Protein AF-A0A3L7PHW4-F1 (afdb_monomer_lite)

pLDDT: mean 80.66, std 20.47, range [34.44, 98.62]

Foldseek 3Di:
DDDDDDDDDDDPPPPPPVPVPPVVVVVVVVVVVVCVVVVVVVVQVDADPVDRVDGPCVCVVCVVVVLVCLAANDDDVPDDDDHVVCVVVCVVLVVLLVLLQLLQLLQLLVVCVVVVVQVVDDPLVSSLSSSVNSLLVLLVVLQVCQAVLNLALCVSSVNSVVSNVVSVVVVVPDDPPPPPVPDDPVVVVVVVVCVVVPDDDDDDDDDDPPDPDPVPVVVVVVVCVVVVSVLVSQLSVLLDDDDDPCCVQALQVQLLVSLVVSHHDDDPVRCNSVPPNSLSSLLNSQCSNVVHSRNSNSSSSSSSSVVVVSVVSD

Structure (mmCIF, N/CA/C/O backbone):
data_AF-A0A3L7PHW4-F1
#
_entry.id   AF-A0A3L7PHW4-F1
#
loop_
_atom_site.group_PDB
_atom_site.id
_atom_site.type_symbol
_atom_site.label_atom_id
_atom_site.label_alt_id
_atom_site.label_comp_id
_atom_site.label_asym_id
_atom_site.label_entity_id
_atom_site.label_seq_id
_atom_site.pdbx_PDB_ins_code
_atom_site.Cartn_x
_atom_site.Cartn_y
_atom_site.Cartn_z
_atom_site.occupancy
_atom_site.B_iso_or_equiv
_atom_site.auth_seq_id
_atom_site.auth_comp_id
_atom_site.auth_asym_id
_atom_site.auth_atom_id
_atom_site.pdbx_PDB_model_num
ATOM 1 N N . MET A 1 1 ? 26.518 -53.562 66.764 1.00 37.62 1 MET A N 1
ATOM 2 C CA . MET A 1 1 ? 27.976 -53.389 66.594 1.00 37.62 1 MET A CA 1
ATOM 3 C C . MET A 1 1 ? 28.418 -54.162 65.358 1.00 37.62 1 MET A C 1
ATOM 5 O O . MET A 1 1 ? 28.039 -55.316 65.233 1.00 37.62 1 MET A O 1
ATOM 9 N N . ASN A 1 2 ? 29.209 -53.491 64.515 1.00 34.44 2 ASN A N 1
ATOM 10 C CA . ASN A 1 2 ? 30.105 -53.989 63.456 1.00 34.44 2 ASN A CA 1
ATOM 11 C C . ASN A 1 2 ? 29.556 -54.340 62.056 1.00 34.44 2 ASN A C 1
ATOM 13 O O . ASN A 1 2 ? 29.222 -55.475 61.746 1.00 34.44 2 ASN A O 1
ATOM 17 N N . ASN A 1 3 ? 29.574 -53.301 61.208 1.00 38.50 3 ASN A N 1
ATOM 18 C CA . ASN A 1 3 ? 30.181 -53.201 59.869 1.00 38.50 3 ASN A CA 1
ATOM 19 C C . ASN A 1 3 ? 30.771 -54.470 59.224 1.00 38.50 3 ASN A C 1
ATOM 21 O O . ASN A 1 3 ? 31.677 -55.081 59.783 1.00 38.50 3 ASN A O 1
ATOM 25 N N . SER A 1 4 ? 30.470 -54.673 57.936 1.00 35.06 4 SER A N 1
ATOM 26 C CA . SER A 1 4 ? 31.518 -54.776 56.904 1.00 35.06 4 SER A CA 1
ATOM 27 C C . SER A 1 4 ? 30.969 -54.498 55.495 1.00 35.06 4 SER A C 1
ATOM 29 O O . SER A 1 4 ? 29.853 -54.867 55.144 1.00 35.06 4 SER A O 1
ATOM 31 N N . LEU A 1 5 ? 31.776 -53.760 54.734 1.00 42.97 5 LEU A N 1
ATOM 32 C CA . LEU A 1 5 ? 31.577 -53.276 53.370 1.00 42.97 5 LEU A CA 1
ATOM 33 C C . LEU A 1 5 ? 31.923 -54.353 52.326 1.00 42.97 5 LEU A C 1
ATOM 35 O O . LEU A 1 5 ? 32.951 -55.008 52.454 1.00 42.97 5 LEU A O 1
ATOM 39 N N . SER A 1 6 ? 31.151 -54.436 51.239 1.00 38.25 6 SER A N 1
ATOM 40 C CA . SER A 1 6 ? 31.617 -54.795 49.880 1.00 38.25 6 SER A CA 1
ATOM 41 C C . SER A 1 6 ? 30.527 -54.343 48.886 1.00 38.25 6 SER A C 1
ATOM 43 O O . SER A 1 6 ? 29.364 -54.675 49.053 1.00 38.25 6 SER A O 1
ATOM 45 N N . SER A 1 7 ? 30.748 -53.291 48.092 1.00 35.22 7 SER A N 1
ATOM 46 C CA . SER A 1 7 ? 31.501 -53.223 46.826 1.00 35.22 7 SER A CA 1
ATOM 47 C C . SER A 1 7 ? 30.678 -53.640 45.596 1.00 35.22 7 SER A C 1
ATOM 49 O O . SER A 1 7 ? 30.336 -54.806 45.449 1.00 35.22 7 SER A O 1
ATOM 51 N N . SER A 1 8 ? 30.527 -52.674 44.672 1.00 35.56 8 SER A N 1
ATOM 52 C CA . SER A 1 8 ? 30.230 -52.776 43.223 1.00 35.56 8 SER A CA 1
ATOM 53 C C . SER A 1 8 ? 28.848 -53.324 42.812 1.00 35.56 8 SER A C 1
ATOM 55 O O . SER A 1 8 ? 28.458 -54.393 43.241 1.00 35.56 8 SER A O 1
ATOM 57 N N . ALA A 1 9 ? 28.046 -52.687 41.955 1.00 38.22 9 ALA A N 1
ATOM 58 C CA . ALA A 1 9 ? 28.389 -51.830 40.827 1.00 38.22 9 ALA A CA 1
ATOM 59 C C . ALA A 1 9 ? 27.332 -50.729 40.612 1.00 38.22 9 ALA A C 1
ATOM 61 O O . ALA A 1 9 ? 26.154 -51.004 40.392 1.00 38.22 9 ALA A O 1
ATOM 62 N N . ASN A 1 10 ? 27.785 -49.474 40.627 1.00 37.81 10 ASN A N 1
ATOM 63 C CA . ASN A 1 10 ? 27.045 -48.355 40.058 1.00 37.81 10 ASN A CA 1
ATOM 64 C C . ASN A 1 10 ? 27.017 -48.536 38.537 1.00 37.81 10 ASN A C 1
ATOM 66 O O . ASN A 1 10 ? 28.059 -48.453 37.886 1.00 37.81 10 ASN A O 1
ATOM 70 N N . ALA A 1 11 ? 25.829 -48.763 37.981 1.00 39.88 11 ALA A N 1
ATOM 71 C CA . ALA A 1 11 ? 25.579 -48.579 36.563 1.00 39.88 11 ALA A CA 1
ATOM 72 C C . ALA A 1 11 ? 25.812 -47.099 36.238 1.00 39.88 11 ALA A C 1
ATOM 74 O O . ALA A 1 11 ? 25.053 -46.219 36.643 1.00 39.88 11 ALA A O 1
ATOM 75 N N . SER A 1 12 ? 26.908 -46.825 35.543 1.00 36.25 12 SER A N 1
ATOM 76 C CA . SER A 1 12 ? 27.206 -45.540 34.938 1.00 36.25 12 SER A CA 1
ATOM 77 C C . SER A 1 12 ? 26.158 -45.239 33.868 1.00 36.25 12 SER A C 1
ATOM 79 O O . SER A 1 12 ? 26.303 -45.599 32.701 1.00 36.25 12 SER A O 1
ATOM 81 N N . SER A 1 13 ? 25.090 -44.542 34.253 1.00 41.19 13 SER A N 1
ATOM 82 C CA . SER A 1 13 ? 24.267 -43.801 33.307 1.00 41.19 13 SER A CA 1
ATOM 83 C C . SER A 1 13 ? 25.145 -42.706 32.705 1.00 41.19 13 SER A C 1
ATOM 85 O O . SER A 1 13 ? 25.307 -41.627 33.281 1.00 41.19 13 SER A O 1
ATOM 87 N N . GLN A 1 14 ? 25.764 -43.006 31.564 1.00 40.91 14 GLN A N 1
ATOM 88 C CA . GLN A 1 14 ? 26.334 -41.989 30.699 1.00 40.91 14 GLN A CA 1
ATOM 89 C C . GLN A 1 14 ? 25.193 -41.077 30.247 1.00 40.91 14 GLN A C 1
ATOM 91 O O . GLN A 1 14 ? 24.500 -41.345 29.268 1.00 40.91 14 GLN A O 1
ATOM 96 N N . VAL A 1 15 ? 24.990 -39.989 30.986 1.00 45.53 15 VAL A N 1
ATOM 97 C CA . VAL A 1 15 ? 24.309 -38.802 30.483 1.00 45.53 15 VAL A CA 1
ATOM 98 C C . VAL A 1 15 ? 25.248 -38.231 29.429 1.00 45.53 15 VAL A C 1
ATOM 100 O O . VAL A 1 15 ? 26.167 -37.471 29.730 1.00 45.53 15 VAL A O 1
ATOM 103 N N . GLY A 1 16 ? 25.079 -38.712 28.197 1.00 41.06 16 GLY A N 1
ATOM 104 C CA . GLY A 1 16 ? 25.732 -38.170 27.019 1.00 41.06 16 GLY A CA 1
ATOM 105 C C . GLY A 1 16 ? 25.390 -36.693 26.935 1.00 41.06 16 GLY A C 1
ATOM 106 O O . GLY A 1 16 ? 24.262 -36.313 26.633 1.00 41.06 16 GLY A O 1
ATOM 107 N N . THR A 1 17 ? 26.366 -35.860 27.262 1.00 43.06 17 THR A N 1
ATOM 108 C CA . THR A 1 17 ? 26.297 -34.420 27.095 1.00 43.06 17 THR A CA 1
ATOM 109 C C . THR A 1 17 ? 26.074 -34.133 25.610 1.00 43.06 17 THR A C 1
ATOM 111 O O . THR A 1 17 ? 26.909 -34.455 24.765 1.00 43.06 17 THR A O 1
ATOM 114 N N . GLU A 1 18 ? 24.921 -33.546 25.272 1.00 48.00 18 GLU A N 1
ATOM 115 C CA . GLU A 1 18 ? 24.574 -33.053 23.932 1.00 48.00 18 GLU A CA 1
ATOM 116 C C . GLU A 1 18 ? 25.479 -31.875 23.512 1.00 48.00 18 GLU A C 1
ATOM 118 O O . GLU A 1 18 ? 25.040 -30.747 23.296 1.00 48.00 18 GLU A O 1
ATOM 123 N N . SER A 1 19 ? 26.775 -32.126 23.357 1.00 47.88 19 SER A N 1
ATOM 124 C CA . SER A 1 19 ? 27.746 -31.167 22.822 1.00 47.88 19 SER A CA 1
ATOM 125 C C . SER A 1 19 ? 27.713 -31.081 21.283 1.00 47.88 19 SER A C 1
ATOM 127 O O . SER A 1 19 ? 28.418 -30.277 20.677 1.00 47.88 19 SER A O 1
ATOM 129 N N . ALA A 1 20 ? 26.834 -31.837 20.613 1.00 53.25 20 ALA A N 1
ATOM 130 C CA . ALA A 1 20 ? 26.743 -31.940 19.152 1.00 53.25 20 ALA A CA 1
ATOM 131 C C . ALA A 1 20 ? 25.936 -30.813 18.457 1.00 53.25 20 ALA A C 1
ATOM 133 O O . ALA A 1 20 ? 25.213 -31.070 17.491 1.00 53.25 20 ALA A O 1
ATOM 134 N N . ARG A 1 21 ? 26.009 -29.558 18.925 1.00 59.28 21 ARG A N 1
ATOM 135 C CA . ARG A 1 21 ? 25.094 -28.482 18.472 1.00 59.28 21 ARG A CA 1
ATOM 136 C C . ARG A 1 21 ? 25.650 -27.385 17.532 1.00 59.28 21 ARG A C 1
ATOM 138 O O . ARG A 1 21 ? 24.831 -26.814 16.811 1.00 59.28 21 ARG A O 1
ATOM 145 N N . PRO A 1 22 ? 26.967 -27.102 17.402 1.00 57.94 22 PRO A N 1
ATOM 146 C CA . PRO A 1 22 ? 27.439 -26.090 16.444 1.00 57.94 22 PRO A CA 1
ATOM 147 C C . PRO A 1 22 ? 27.663 -26.641 15.024 1.00 57.94 22 PRO A C 1
ATOM 149 O O . PRO A 1 22 ? 27.281 -25.991 14.051 1.00 57.94 22 PRO A O 1
ATOM 152 N N . ALA A 1 23 ? 28.205 -27.857 14.878 1.00 66.19 23 ALA A N 1
ATOM 153 C CA . ALA A 1 23 ? 28.530 -28.439 13.568 1.00 66.19 23 ALA A CA 1
ATOM 154 C C . ALA A 1 23 ? 27.288 -28.607 12.668 1.00 66.19 23 ALA A C 1
ATOM 156 O O . ALA A 1 23 ? 27.314 -28.249 11.493 1.00 66.19 23 ALA A O 1
ATOM 157 N N . ARG A 1 24 ? 26.156 -29.037 13.246 1.00 78.38 24 ARG A N 1
ATOM 158 C CA . ARG A 1 24 ? 24.868 -29.164 12.537 1.00 78.38 24 ARG A CA 1
ATOM 159 C C . ARG A 1 24 ? 24.245 -27.821 12.138 1.00 78.38 24 ARG A C 1
ATOM 161 O O . ARG A 1 24 ? 23.396 -27.781 11.248 1.00 78.38 24 ARG A O 1
ATOM 168 N N . ARG A 1 25 ? 24.600 -26.717 12.809 1.00 79.38 25 ARG A N 1
ATOM 169 C CA . ARG A 1 25 ? 24.147 -25.367 12.431 1.00 79.38 25 ARG A CA 1
ATOM 170 C C . ARG A 1 25 ? 24.921 -24.878 11.213 1.00 79.38 25 ARG A C 1
ATOM 172 O O . ARG A 1 25 ? 24.299 -24.480 10.235 1.00 79.38 25 ARG A O 1
ATOM 179 N N . TRP A 1 26 ? 26.247 -24.981 11.247 1.00 88.25 26 TRP A N 1
ATOM 180 C CA . TRP A 1 26 ? 27.097 -24.586 10.125 1.00 88.25 26 TRP A CA 1
ATOM 181 C C . TRP A 1 26 ? 26.842 -2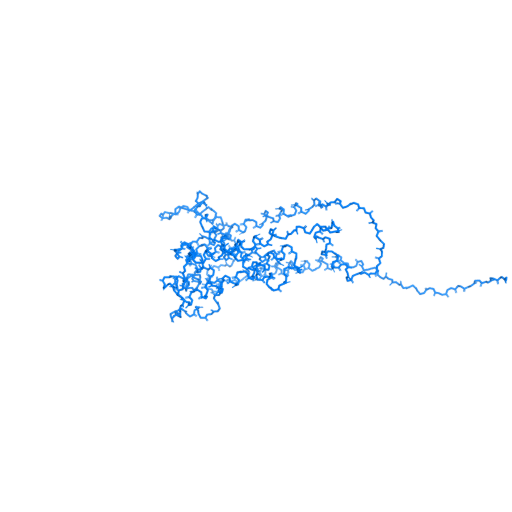5.432 8.882 1.00 88.25 26 TRP A C 1
ATOM 183 O O . TRP A 1 26 ? 26.703 -24.864 7.813 1.00 88.25 26 TRP A O 1
ATOM 193 N N . GLN A 1 27 ? 26.624 -26.744 9.016 1.00 91.00 27 GLN A N 1
ATOM 194 C CA . GLN A 1 27 ? 26.220 -27.596 7.889 1.00 91.00 27 GLN A CA 1
ATOM 195 C C . GLN A 1 27 ? 24.939 -27.111 7.197 1.00 91.00 27 GLN A C 1
ATOM 197 O O . GLN A 1 27 ? 24.890 -27.062 5.972 1.00 91.00 27 GLN A O 1
ATOM 202 N N . ARG A 1 28 ? 23.911 -26.719 7.964 1.00 90.31 28 ARG A N 1
ATOM 203 C CA . ARG A 1 28 ? 22.655 -26.189 7.406 1.00 90.31 28 ARG A CA 1
ATOM 204 C C . ARG A 1 28 ? 22.855 -24.846 6.710 1.00 90.31 28 ARG A C 1
ATOM 206 O O . ARG A 1 28 ? 22.325 -24.654 5.623 1.00 90.31 28 ARG A O 1
ATOM 213 N N . VAL A 1 29 ? 23.640 -23.950 7.308 1.00 91.81 29 VAL A N 1
ATOM 214 C CA . VAL A 1 29 ? 23.984 -22.656 6.697 1.00 91.81 29 VAL A CA 1
ATOM 215 C C . VAL A 1 29 ? 24.780 -22.867 5.412 1.00 91.81 29 VAL A C 1
ATOM 217 O O . VAL A 1 29 ? 24.432 -22.300 4.385 1.00 91.81 29 VAL A O 1
ATOM 220 N N . THR A 1 30 ? 25.800 -23.724 5.433 1.00 94.12 30 THR A N 1
ATOM 221 C CA . THR A 1 30 ? 26.597 -24.056 4.251 1.00 94.12 30 THR A CA 1
ATOM 222 C C . THR A 1 30 ? 25.732 -24.669 3.158 1.00 94.12 30 THR A C 1
ATOM 224 O O . THR A 1 30 ? 25.832 -24.242 2.015 1.00 94.12 30 THR A O 1
ATOM 227 N N . LEU A 1 31 ? 24.844 -25.612 3.488 1.00 95.81 31 LEU A N 1
ATOM 228 C CA . LEU A 1 31 ? 23.926 -26.202 2.514 1.00 95.81 31 LEU A CA 1
ATOM 229 C C . LEU A 1 31 ? 22.986 -25.150 1.911 1.00 95.81 31 LEU A C 1
ATOM 231 O O . LEU A 1 31 ? 22.802 -25.137 0.699 1.00 95.81 31 LEU A O 1
ATOM 235 N N . ALA A 1 32 ? 22.434 -24.250 2.731 1.00 92.81 32 ALA A N 1
ATOM 236 C CA . ALA A 1 32 ? 21.587 -23.157 2.261 1.00 92.81 32 ALA A CA 1
ATOM 237 C C . ALA A 1 32 ? 22.349 -22.191 1.341 1.00 92.81 32 ALA A C 1
ATOM 239 O O . ALA A 1 32 ? 21.824 -21.800 0.305 1.00 92.81 32 ALA A O 1
ATOM 240 N N . LEU A 1 33 ? 23.599 -21.850 1.675 1.00 96.12 33 LEU A N 1
ATOM 241 C CA . LEU A 1 33 ? 24.452 -20.999 0.842 1.00 96.12 33 LEU A CA 1
ATOM 242 C C . LEU A 1 33 ? 24.815 -21.678 -0.481 1.00 96.12 33 LEU A C 1
ATOM 244 O O . LEU A 1 33 ? 24.707 -21.054 -1.532 1.00 96.12 33 LEU A O 1
ATOM 248 N N . VAL A 1 34 ? 25.201 -22.956 -0.446 1.00 97.06 34 VAL A N 1
ATOM 249 C CA . VAL A 1 34 ? 25.482 -23.744 -1.655 1.00 97.06 34 VAL A CA 1
ATOM 250 C C . VAL A 1 34 ? 24.242 -23.811 -2.535 1.00 97.06 34 VAL A C 1
ATOM 252 O O . VAL A 1 34 ? 24.340 -23.564 -3.732 1.00 97.06 34 VAL A O 1
ATOM 255 N N . TRP A 1 35 ? 23.078 -24.096 -1.949 1.00 96.75 35 TRP A N 1
ATOM 256 C CA . TRP A 1 35 ? 21.818 -24.122 -2.681 1.00 96.75 35 TRP A CA 1
ATOM 257 C C . TRP A 1 35 ? 21.491 -22.756 -3.288 1.00 96.75 35 TRP A C 1
ATOM 259 O O . TRP A 1 35 ? 21.175 -22.695 -4.469 1.00 96.75 35 TRP A O 1
ATOM 269 N N . LEU A 1 36 ? 21.630 -21.662 -2.533 1.00 95.44 36 LEU A N 1
ATOM 270 C CA . LEU A 1 36 ? 21.354 -20.304 -3.008 1.00 95.44 36 LEU A CA 1
ATOM 271 C C . LEU A 1 36 ? 22.262 -19.922 -4.181 1.00 95.44 36 LEU A C 1
ATOM 273 O O . LEU A 1 36 ? 21.782 -19.420 -5.194 1.00 95.44 36 LEU A O 1
ATOM 277 N N . VAL A 1 37 ? 23.564 -20.190 -4.072 1.00 95.62 37 VAL A N 1
ATOM 278 C CA . VAL A 1 37 ? 24.531 -19.931 -5.147 1.00 95.62 37 VAL A CA 1
ATOM 279 C C . VAL A 1 37 ? 24.233 -20.806 -6.364 1.00 95.62 37 VAL A C 1
ATOM 281 O O . VAL A 1 37 ? 24.162 -20.288 -7.477 1.00 95.62 37 VAL A O 1
ATOM 284 N N . ALA A 1 38 ? 24.011 -22.110 -6.170 1.00 96.06 38 ALA A N 1
ATOM 285 C CA . ALA A 1 38 ? 23.714 -23.039 -7.259 1.00 96.06 38 ALA A CA 1
ATOM 286 C C . ALA A 1 38 ? 22.404 -22.681 -7.971 1.00 96.06 38 ALA A C 1
ATOM 288 O O . ALA A 1 38 ? 22.364 -22.645 -9.199 1.00 96.06 38 ALA A O 1
ATOM 289 N N . PHE A 1 39 ? 21.356 -22.359 -7.212 1.00 94.81 39 PHE A N 1
ATOM 290 C CA . PHE A 1 39 ? 20.077 -21.902 -7.741 1.00 94.81 39 PHE A CA 1
ATOM 291 C C . PHE A 1 39 ? 20.231 -20.590 -8.506 1.00 94.81 39 PHE A C 1
ATOM 293 O O . PHE A 1 39 ? 19.705 -20.478 -9.603 1.00 94.81 39 PHE A O 1
ATOM 300 N N . THR A 1 40 ? 20.982 -19.621 -7.978 1.00 90.88 40 THR A N 1
ATOM 301 C CA . THR A 1 40 ? 21.208 -18.328 -8.646 1.00 90.88 40 THR A CA 1
ATOM 302 C C . THR A 1 40 ? 21.969 -18.520 -9.960 1.00 90.88 40 THR A C 1
ATOM 304 O O . THR A 1 40 ? 21.559 -18.002 -10.997 1.00 90.88 40 THR A O 1
ATOM 307 N N . ALA A 1 41 ? 23.036 -19.324 -9.954 1.00 91.38 41 ALA A N 1
ATOM 308 C CA . ALA A 1 41 ? 23.797 -19.655 -11.158 1.00 91.38 41 ALA A CA 1
ATOM 309 C C . ALA A 1 41 ? 22.933 -20.382 -12.203 1.00 91.38 41 ALA A C 1
ATOM 311 O O . ALA A 1 41 ? 22.968 -20.035 -13.382 1.00 91.38 41 ALA A O 1
ATOM 312 N N . TRP A 1 42 ? 22.118 -21.349 -11.771 1.00 92.00 42 TRP A N 1
ATOM 313 C CA . TRP A 1 42 ? 21.165 -22.047 -12.633 1.00 92.00 42 TRP A CA 1
ATOM 314 C C . TRP A 1 42 ? 20.067 -21.113 -13.155 1.00 92.00 42 TRP A C 1
ATOM 316 O O . TRP A 1 42 ? 19.763 -21.122 -14.338 1.00 92.00 42 TRP A O 1
ATOM 326 N N . PHE A 1 43 ? 19.502 -20.245 -12.318 1.00 90.19 43 PHE A N 1
ATOM 327 C CA . PHE A 1 43 ? 18.465 -19.297 -12.717 1.00 90.19 43 PHE A CA 1
ATOM 328 C C . PHE A 1 43 ? 18.973 -18.313 -13.779 1.00 90.19 43 PHE A C 1
ATOM 330 O O . PHE A 1 43 ? 18.243 -18.004 -14.719 1.00 90.19 43 PHE A O 1
ATOM 337 N N . HIS A 1 44 ? 20.219 -17.849 -13.669 1.00 88.25 44 HIS A N 1
ATOM 338 C CA . HIS A 1 44 ? 20.823 -16.923 -14.630 1.00 88.25 44 HIS A CA 1
ATOM 339 C C . HIS A 1 44 ? 21.436 -17.593 -15.867 1.00 88.25 44 HIS A C 1
ATOM 341 O O . HIS A 1 44 ? 21.820 -16.876 -16.792 1.00 88.25 44 HIS A O 1
ATOM 347 N N . SER A 1 45 ? 21.500 -18.928 -15.929 1.00 86.81 45 SER A N 1
ATOM 348 C CA . SER A 1 45 ? 22.030 -19.641 -17.101 1.00 86.81 45 SER A CA 1
ATOM 349 C C . SER A 1 45 ? 21.056 -19.682 -18.285 1.00 86.81 45 SER A C 1
ATOM 351 O O . SER A 1 45 ? 21.462 -19.998 -19.402 1.00 86.81 45 SER A O 1
ATOM 353 N N . PHE A 1 46 ? 19.786 -19.323 -18.069 1.00 83.25 46 PHE A N 1
ATOM 354 C CA . PHE A 1 46 ? 18.758 -19.266 -19.108 1.00 83.25 46 PHE A CA 1
ATOM 355 C C . PHE A 1 46 ? 18.490 -17.829 -19.571 1.00 83.25 46 PHE A C 1
ATOM 357 O O . PHE A 1 46 ? 18.536 -16.878 -18.787 1.00 83.25 46 PHE A O 1
ATOM 364 N N . GLY A 1 47 ? 18.149 -17.673 -20.852 1.00 81.44 47 GLY A N 1
ATOM 365 C CA . GLY A 1 47 ? 17.657 -16.410 -21.407 1.00 81.44 47 GLY A CA 1
ATOM 366 C C . GLY A 1 47 ? 16.249 -16.047 -20.920 1.00 81.44 47 GLY A C 1
ATOM 367 O O . GLY A 1 47 ? 15.569 -16.823 -20.234 1.00 81.44 47 GLY A O 1
ATOM 368 N N . LEU A 1 48 ? 15.794 -14.845 -21.271 1.00 81.56 48 LEU A N 1
ATOM 369 C CA . LEU A 1 48 ? 14.402 -14.451 -21.073 1.00 81.56 48 LEU A CA 1
ATOM 370 C C . LEU A 1 48 ? 13.540 -15.033 -22.206 1.00 81.56 48 LEU A C 1
ATOM 372 O O . LEU A 1 48 ? 13.782 -14.708 -23.368 1.00 81.56 48 LEU A O 1
ATOM 376 N N . PRO A 1 49 ? 12.516 -15.858 -21.907 1.00 78.56 49 PRO A N 1
ATOM 377 C CA . PRO A 1 49 ? 11.719 -16.521 -22.942 1.00 78.56 49 PRO A CA 1
ATOM 378 C C . PRO A 1 49 ? 11.020 -15.525 -23.882 1.00 78.56 49 PRO A C 1
ATOM 380 O O . PRO A 1 49 ? 10.938 -15.778 -25.082 1.00 78.56 49 PRO A O 1
ATOM 383 N N . ASN A 1 50 ? 10.614 -14.367 -23.351 1.00 80.69 50 ASN A N 1
ATOM 384 C CA . ASN A 1 50 ? 9.905 -13.314 -24.086 1.00 80.69 50 ASN A CA 1
ATOM 385 C C . ASN A 1 50 ? 10.812 -12.167 -24.564 1.00 80.69 50 ASN A C 1
ATOM 387 O O . ASN A 1 50 ? 10.320 -11.216 -25.160 1.00 80.69 50 ASN A O 1
ATOM 391 N N . ASN A 1 51 ? 12.120 -12.225 -24.299 1.00 76.94 51 ASN A N 1
ATOM 392 C CA . ASN A 1 51 ? 13.071 -11.200 -24.728 1.00 76.94 51 ASN A CA 1
ATOM 393 C C . ASN A 1 51 ? 14.426 -11.847 -25.042 1.00 76.94 51 ASN A C 1
ATOM 395 O O . ASN A 1 51 ? 15.418 -11.647 -24.348 1.00 76.94 51 ASN A O 1
ATOM 399 N N . GLN A 1 52 ? 14.425 -12.675 -26.088 1.00 68.31 52 GLN A N 1
ATOM 400 C CA . GLN A 1 52 ? 15.529 -13.552 -26.493 1.00 68.31 52 GLN A CA 1
ATOM 401 C C . GLN A 1 52 ? 16.914 -12.882 -26.641 1.00 68.31 52 GLN A C 1
ATOM 403 O O . GLN A 1 52 ? 17.898 -13.545 -26.311 1.00 68.31 52 GLN A O 1
ATOM 408 N N . PRO A 1 53 ? 17.063 -11.613 -27.086 1.00 78.81 53 PRO A N 1
ATOM 409 C CA . PRO A 1 53 ? 18.388 -10.987 -27.130 1.00 78.81 53 PRO A CA 1
ATOM 410 C C . PRO A 1 53 ? 18.930 -10.584 -25.746 1.00 78.81 53 PRO A C 1
ATOM 412 O O . PRO A 1 53 ? 20.124 -10.316 -25.622 1.00 78.81 53 PRO A O 1
ATOM 415 N N . ALA A 1 54 ? 18.093 -10.552 -24.705 1.00 79.44 54 ALA A N 1
ATOM 416 C CA . ALA A 1 54 ? 18.486 -10.164 -23.357 1.00 79.44 54 ALA A CA 1
ATOM 417 C C . ALA A 1 54 ? 18.774 -11.389 -22.472 1.00 79.44 54 ALA A C 1
ATOM 419 O O . ALA A 1 54 ? 17.920 -12.248 -22.224 1.00 79.44 54 ALA A O 1
ATOM 420 N N . ALA A 1 55 ? 19.993 -11.450 -21.937 1.00 84.06 55 ALA A N 1
ATOM 421 C CA . ALA A 1 55 ? 20.362 -12.436 -20.929 1.00 84.06 55 ALA A CA 1
ATOM 422 C C . ALA A 1 55 ? 19.930 -11.964 -19.532 1.00 84.06 55 ALA A C 1
ATOM 424 O O . ALA A 1 55 ? 20.042 -10.784 -19.208 1.00 84.06 55 ALA A O 1
ATOM 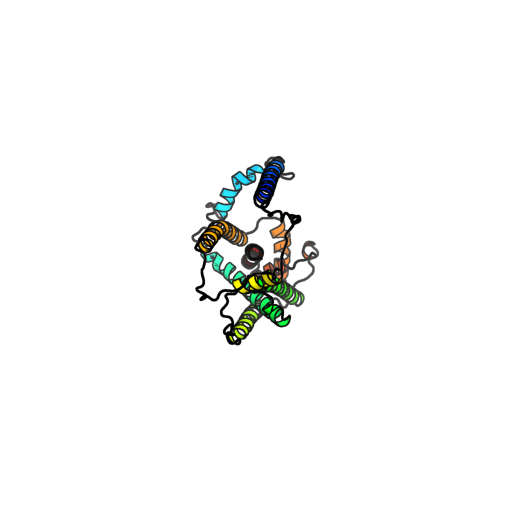425 N N . ARG A 1 56 ? 19.504 -12.883 -18.654 1.00 85.56 56 ARG A N 1
ATOM 426 C CA . ARG A 1 56 ? 19.030 -12.529 -17.298 1.00 85.56 56 ARG A CA 1
ATOM 427 C C . ARG A 1 56 ? 20.080 -11.813 -16.450 1.00 85.56 56 ARG A C 1
ATOM 429 O O . ARG A 1 56 ? 19.720 -11.047 -15.567 1.00 85.56 56 ARG A O 1
ATOM 436 N N . TRP A 1 57 ? 21.370 -12.066 -16.678 1.00 83.50 57 TRP A N 1
ATOM 437 C CA . TRP A 1 57 ? 22.436 -11.379 -15.943 1.00 83.50 57 TRP A CA 1
ATOM 438 C C . TRP A 1 57 ? 22.493 -9.875 -16.254 1.00 83.50 57 TRP A C 1
ATOM 440 O O . TRP A 1 57 ? 22.941 -9.111 -15.406 1.00 83.50 57 TRP A O 1
ATOM 450 N N . MET A 1 58 ? 21.997 -9.437 -17.420 1.00 85.62 58 MET A N 1
ATOM 451 C CA . MET A 1 58 ? 21.959 -8.017 -17.795 1.00 85.62 58 MET A CA 1
ATOM 452 C C . MET A 1 58 ? 21.075 -7.200 -16.846 1.00 85.62 58 MET A C 1
ATOM 454 O O . MET A 1 58 ? 21.339 -6.019 -16.648 1.00 85.62 58 MET A O 1
ATOM 458 N N . ILE A 1 59 ? 20.095 -7.836 -16.190 1.00 84.56 59 ILE A N 1
ATOM 459 C CA . ILE A 1 59 ? 19.278 -7.210 -15.141 1.00 84.56 59 ILE A CA 1
ATOM 460 C C . ILE A 1 59 ? 20.177 -6.702 -14.010 1.00 84.56 59 ILE A C 1
ATOM 462 O O . ILE A 1 59 ? 20.010 -5.580 -13.558 1.00 84.56 59 ILE A O 1
ATOM 466 N N . TRP A 1 60 ? 21.189 -7.472 -13.598 1.00 85.75 60 TRP A N 1
ATOM 467 C CA . TRP A 1 60 ? 22.125 -7.046 -12.550 1.00 85.75 60 TRP A CA 1
ATOM 468 C C . TRP A 1 60 ? 23.029 -5.894 -12.976 1.00 85.75 60 TRP A C 1
ATOM 470 O O . TRP A 1 60 ? 23.501 -5.152 -12.120 1.00 85.75 60 TRP A O 1
ATOM 480 N N . ALA A 1 61 ? 23.284 -5.752 -14.277 1.00 87.31 61 ALA A N 1
ATOM 481 C CA . ALA A 1 61 ? 24.056 -4.635 -14.798 1.00 87.31 61 ALA A CA 1
ATOM 482 C C . ALA A 1 61 ? 23.230 -3.339 -14.823 1.00 87.31 61 ALA A C 1
ATOM 484 O O . ALA A 1 61 ? 23.789 -2.288 -14.540 1.00 87.31 61 ALA A O 1
ATOM 485 N N . GLY A 1 62 ? 21.929 -3.413 -15.130 1.00 86.25 62 GLY A N 1
ATOM 486 C CA . GLY A 1 62 ? 21.023 -2.255 -15.156 1.00 86.25 62 GLY A CA 1
ATOM 487 C C . GLY A 1 62 ? 20.500 -1.840 -13.779 1.00 86.25 62 GLY A C 1
ATOM 488 O O . GLY A 1 62 ? 20.486 -0.656 -13.462 1.00 86.25 62 GLY A O 1
ATOM 489 N N . LEU A 1 63 ? 20.180 -2.815 -12.920 1.00 87.00 63 LEU A N 1
ATOM 490 C CA . LEU A 1 63 ? 19.471 -2.605 -11.655 1.00 87.00 63 LEU A CA 1
ATOM 491 C C . LEU A 1 63 ? 20.068 -1.507 -10.754 1.00 87.00 63 LEU A C 1
ATOM 493 O O . LEU A 1 63 ? 19.290 -0.724 -10.214 1.00 87.00 63 LEU A O 1
ATOM 497 N N . PRO A 1 64 ? 21.399 -1.392 -10.553 1.00 88.25 64 PRO A N 1
ATOM 498 C CA . PRO A 1 64 ? 21.948 -0.311 -9.736 1.00 88.25 64 PRO A CA 1
ATOM 499 C C . PRO A 1 64 ? 21.649 1.078 -10.306 1.00 88.25 64 PRO A C 1
ATOM 501 O O . PRO A 1 64 ? 21.412 2.000 -9.534 1.00 88.25 64 PRO A O 1
ATOM 504 N N . PHE A 1 65 ? 21.648 1.220 -11.633 1.00 87.88 65 PHE A N 1
ATOM 505 C CA . PHE A 1 65 ? 21.319 2.474 -12.307 1.00 87.88 65 PHE A CA 1
ATOM 506 C C . PHE A 1 65 ? 19.822 2.748 -12.221 1.00 87.88 65 PHE A C 1
ATOM 508 O O . PHE A 1 65 ? 19.452 3.831 -11.797 1.00 87.88 65 PHE A O 1
ATOM 515 N N . ASP A 1 66 ? 18.972 1.749 -12.467 1.00 83.75 66 ASP A N 1
ATOM 516 C CA . ASP A 1 66 ? 17.516 1.902 -12.342 1.00 83.75 66 ASP A CA 1
ATOM 517 C C . ASP A 1 66 ? 17.103 2.304 -10.908 1.00 83.75 66 ASP A C 1
ATOM 519 O O . ASP A 1 66 ? 16.236 3.152 -10.703 1.00 83.75 66 ASP A O 1
ATOM 523 N N . LEU A 1 67 ? 17.755 1.734 -9.885 1.00 83.94 67 LEU A N 1
ATOM 524 C CA . LEU A 1 67 ? 17.538 2.108 -8.482 1.00 83.94 67 LEU A CA 1
ATOM 525 C C . LEU A 1 67 ? 18.052 3.515 -8.157 1.00 83.94 67 LEU A C 1
ATOM 527 O O . LEU A 1 67 ? 17.451 4.205 -7.332 1.00 83.94 67 LEU A O 1
ATOM 531 N N . LEU A 1 68 ? 19.164 3.934 -8.764 1.00 82.94 68 LEU A N 1
ATOM 532 C CA . LEU A 1 68 ? 19.670 5.298 -8.626 1.00 82.94 68 LEU A CA 1
ATOM 533 C C . LEU A 1 68 ? 18.763 6.295 -9.342 1.00 82.94 68 LEU A C 1
ATOM 535 O O . LEU A 1 68 ? 18.513 7.351 -8.778 1.00 82.94 68 LEU A O 1
ATOM 539 N N . ASP A 1 69 ? 18.197 5.942 -10.491 1.00 81.31 69 ASP A N 1
ATOM 540 C CA . ASP A 1 69 ? 17.263 6.781 -11.239 1.00 81.31 69 ASP A CA 1
ATOM 541 C C . ASP A 1 69 ? 15.955 7.010 -10.458 1.00 81.31 69 ASP A C 1
ATOM 543 O O . ASP A 1 69 ? 15.337 8.063 -10.578 1.00 81.31 69 ASP A O 1
ATOM 547 N N . LEU A 1 70 ? 15.545 6.086 -9.576 1.00 77.69 70 LEU A N 1
ATOM 548 C CA . LEU A 1 70 ? 14.436 6.334 -8.638 1.00 77.69 70 LEU A CA 1
ATOM 549 C C . LEU A 1 70 ? 14.754 7.424 -7.599 1.00 77.69 70 LEU A C 1
ATOM 551 O O . LEU A 1 70 ? 13.838 8.064 -7.077 1.00 77.69 70 LEU A O 1
ATOM 555 N N . LEU A 1 71 ? 16.034 7.610 -7.267 1.00 76.44 71 LEU A N 1
ATOM 556 C CA . LEU A 1 71 ? 16.505 8.624 -6.322 1.00 76.44 71 LEU A CA 1
ATOM 557 C C . LEU A 1 71 ? 16.828 9.942 -7.043 1.00 76.44 71 LEU A C 1
ATOM 559 O O . LEU A 1 71 ? 16.364 11.001 -6.624 1.00 76.44 71 LEU A O 1
ATOM 563 N N . ASP A 1 72 ? 17.620 9.874 -8.111 1.00 77.25 72 ASP A N 1
ATOM 564 C CA . ASP A 1 72 ? 18.098 10.989 -8.928 1.00 77.25 72 ASP A CA 1
ATOM 565 C C . ASP A 1 72 ? 17.924 10.675 -10.426 1.00 77.25 72 ASP A C 1
ATOM 567 O O . ASP A 1 72 ? 18.873 10.255 -11.091 1.00 77.25 72 ASP A O 1
ATOM 571 N N . PRO A 1 73 ? 16.706 10.824 -10.972 1.00 73.44 73 PRO A N 1
ATOM 572 C CA . PRO A 1 73 ? 16.425 10.443 -12.346 1.00 73.44 73 PRO A CA 1
ATOM 573 C C . PRO A 1 73 ? 17.173 11.350 -13.332 1.00 73.44 73 PRO A C 1
ATOM 575 O O . PRO A 1 73 ? 17.353 12.551 -13.089 1.00 73.44 73 PRO A O 1
ATOM 578 N N . PRO A 1 74 ? 17.558 10.814 -14.499 1.00 71.12 74 PRO A N 1
ATOM 579 C CA . PRO A 1 74 ? 18.256 11.582 -15.511 1.00 71.12 74 PRO A CA 1
ATOM 580 C C . PRO A 1 74 ? 17.385 12.730 -16.032 1.00 71.12 74 PRO A C 1
ATOM 582 O O . PRO A 1 74 ? 16.166 12.619 -16.187 1.00 71.12 74 PRO A O 1
ATOM 585 N N . VAL A 1 75 ? 18.024 13.856 -16.359 1.00 72.19 75 VAL A N 1
ATOM 586 C CA . VAL A 1 75 ? 17.336 15.018 -16.934 1.00 72.19 75 VAL A CA 1
ATOM 587 C C . VAL A 1 75 ? 16.912 14.695 -18.366 1.00 72.19 75 VAL A C 1
ATOM 589 O O . VAL A 1 75 ? 17.699 14.789 -19.308 1.00 72.19 75 VAL A O 1
ATOM 592 N N . VAL A 1 76 ? 15.643 14.328 -18.538 1.00 72.62 76 VAL A N 1
ATOM 593 C CA . VAL A 1 76 ? 15.047 14.068 -19.852 1.00 72.62 76 VAL A CA 1
ATOM 594 C C . VAL A 1 76 ? 14.387 15.338 -20.386 1.00 72.62 76 VAL A C 1
ATOM 596 O O . VAL A 1 76 ? 13.627 16.022 -19.699 1.00 72.62 76 VAL A O 1
ATOM 599 N N . LYS A 1 77 ? 14.660 15.660 -21.653 1.00 70.69 77 LYS A N 1
ATOM 600 C CA . LYS A 1 77 ? 14.058 16.807 -22.341 1.00 70.69 77 LYS A CA 1
ATOM 601 C C . LYS A 1 77 ? 12.529 16.658 -22.364 1.00 70.69 77 LYS A C 1
ATOM 603 O O . LYS A 1 77 ? 12.024 15.664 -22.871 1.00 70.69 77 LYS A O 1
ATOM 608 N N . ASN A 1 78 ? 11.813 17.668 -21.864 1.00 70.06 78 ASN A N 1
ATOM 609 C CA . ASN A 1 78 ? 10.346 17.720 -21.726 1.00 70.06 78 ASN A CA 1
ATOM 610 C C . ASN A 1 78 ? 9.729 16.792 -20.660 1.0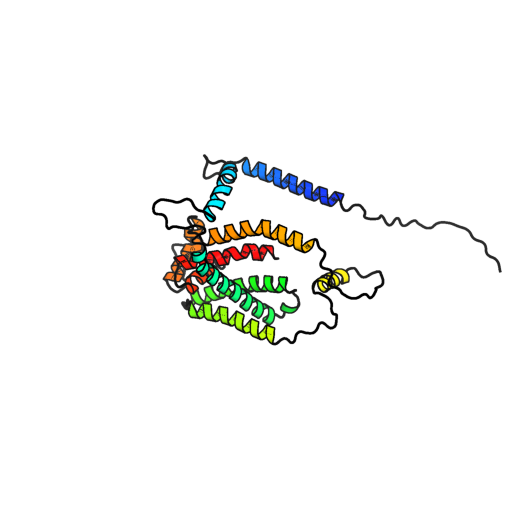0 70.06 78 ASN A C 1
ATOM 612 O O . ASN A 1 78 ? 8.504 16.714 -20.588 1.00 70.06 78 ASN A O 1
ATOM 616 N N . ALA A 1 79 ? 10.525 16.117 -19.826 1.00 64.88 79 ALA A N 1
ATOM 617 C CA . ALA A 1 79 ? 9.985 15.448 -18.646 1.00 64.88 79 ALA A CA 1
ATOM 618 C C . ALA A 1 79 ? 9.709 16.470 -17.535 1.00 64.88 79 ALA A C 1
ATOM 620 O O . ALA A 1 79 ? 10.423 17.469 -17.400 1.00 64.88 79 ALA A O 1
ATOM 621 N N . ALA A 1 80 ? 8.674 16.221 -16.729 1.00 63.00 80 ALA A N 1
ATOM 622 C CA . ALA A 1 80 ? 8.469 16.983 -15.505 1.00 63.00 80 ALA A CA 1
ATOM 623 C C . ALA A 1 80 ? 9.712 16.827 -14.611 1.00 63.00 80 ALA A C 1
ATOM 625 O O . ALA A 1 80 ? 10.224 15.714 -14.488 1.00 63.00 80 ALA A O 1
ATOM 626 N N . PRO A 1 81 ? 10.226 17.908 -14.005 1.00 63.16 81 PRO A N 1
ATOM 627 C CA . PRO A 1 81 ? 11.381 17.806 -13.136 1.00 63.16 81 PRO A CA 1
ATOM 628 C C . PRO A 1 81 ? 11.000 16.997 -11.892 1.00 63.16 81 PRO A C 1
ATOM 630 O O . PRO A 1 81 ? 10.061 17.322 -11.169 1.00 63.16 81 PRO A O 1
ATOM 633 N N . TRP A 1 82 ? 11.739 15.924 -11.664 1.00 65.88 82 TRP A N 1
ATOM 634 C CA . TRP A 1 82 ? 11.626 15.025 -10.530 1.00 65.88 82 TRP A CA 1
ATOM 635 C C . TRP A 1 82 ? 13.065 14.743 -10.104 1.00 65.88 82 TRP A C 1
ATOM 637 O O . TRP A 1 82 ? 13.897 14.426 -10.935 1.00 65.88 82 TRP A O 1
ATOM 647 N N . SER A 1 83 ? 13.415 15.049 -8.861 1.00 67.25 83 SER A N 1
ATOM 648 C CA . SER A 1 83 ? 14.753 14.873 -8.280 1.00 67.25 83 SER A CA 1
ATOM 649 C C . SER A 1 83 ? 14.625 14.963 -6.762 1.00 67.25 83 SER A C 1
ATOM 651 O O . SER A 1 83 ? 13.533 15.229 -6.245 1.00 67.25 83 SER A O 1
ATOM 653 N N . TRP A 1 84 ? 15.737 14.837 -6.037 1.00 73.56 84 TRP A N 1
ATOM 654 C CA . TRP A 1 84 ? 15.800 15.054 -4.587 1.00 73.56 84 TRP A CA 1
ATOM 655 C C . TRP A 1 84 ? 15.161 16.381 -4.144 1.00 73.56 84 TRP A C 1
ATOM 657 O O . TRP A 1 84 ? 14.562 16.464 -3.072 1.00 73.56 84 TRP A O 1
ATOM 667 N N . LEU A 1 85 ? 15.222 17.413 -4.993 1.00 75.19 85 LEU A N 1
ATOM 668 C CA . LEU A 1 85 ? 14.637 18.733 -4.726 1.00 75.19 85 LEU A CA 1
ATOM 669 C C . LEU A 1 85 ? 13.101 18.710 -4.683 1.00 75.19 85 LEU A C 1
ATOM 671 O O . LEU A 1 85 ? 12.481 19.591 -4.090 1.00 75.19 85 LEU A O 1
ATOM 675 N N . PHE A 1 86 ? 12.485 17.691 -5.279 1.00 79.50 86 PHE A N 1
ATOM 676 C CA . PHE A 1 86 ? 11.039 17.530 -5.384 1.00 79.50 86 PHE A CA 1
ATOM 677 C C . PHE A 1 86 ? 10.488 16.445 -4.451 1.00 79.50 86 PHE A C 1
ATOM 679 O O . PHE A 1 86 ? 9.294 16.154 -4.501 1.00 79.50 86 PHE A O 1
ATOM 686 N N . LEU A 1 87 ? 11.301 15.895 -3.536 1.00 82.31 87 LEU A N 1
ATOM 687 C CA . LEU A 1 87 ? 10.844 14.921 -2.532 1.00 82.31 87 LEU A CA 1
ATOM 688 C C . LEU A 1 87 ? 9.661 15.441 -1.704 1.00 82.31 87 LEU A C 1
ATOM 690 O O . LEU A 1 87 ? 8.753 14.682 -1.374 1.00 82.31 87 LEU A O 1
ATOM 694 N N . ALA A 1 88 ? 9.608 16.748 -1.435 1.00 87.62 88 ALA A N 1
ATOM 695 C CA . ALA A 1 88 ? 8.485 17.367 -0.732 1.00 87.62 88 ALA A CA 1
ATOM 696 C C . ALA A 1 88 ? 7.139 17.192 -1.465 1.00 87.62 88 ALA A C 1
ATOM 698 O O . ALA A 1 88 ? 6.096 17.125 -0.818 1.00 87.62 88 ALA A O 1
ATOM 699 N N . GLN A 1 89 ? 7.137 17.039 -2.796 1.00 87.44 89 GLN A N 1
ATOM 700 C CA . GLN A 1 89 ? 5.920 16.764 -3.570 1.00 87.44 89 GLN A CA 1
ATOM 701 C C . GLN A 1 89 ? 5.349 15.365 -3.308 1.00 87.44 89 GLN A C 1
ATOM 703 O O . GLN A 1 89 ? 4.202 15.104 -3.658 1.00 87.44 89 GLN A O 1
ATOM 708 N N . ARG A 1 90 ? 6.122 14.463 -2.690 1.00 89.38 90 ARG A N 1
ATOM 709 C CA . ARG A 1 90 ? 5.668 13.128 -2.275 1.00 89.38 90 ARG A CA 1
ATOM 710 C C . ARG A 1 90 ? 4.941 13.146 -0.932 1.00 89.38 90 ARG A C 1
ATOM 712 O O . ARG A 1 90 ? 4.199 12.216 -0.626 1.00 89.38 90 ARG A O 1
ATOM 719 N N . LEU A 1 91 ? 5.107 14.214 -0.145 1.00 93.31 91 LEU A N 1
ATOM 720 C CA . LEU A 1 91 ? 4.506 14.333 1.181 1.00 93.31 91 LEU A CA 1
ATOM 721 C C . LEU A 1 91 ? 2.976 14.158 1.168 1.00 93.31 91 LEU A C 1
ATOM 723 O O . LEU A 1 91 ? 2.486 13.408 2.007 1.00 93.31 91 LEU A O 1
ATOM 727 N N . PRO A 1 92 ? 2.201 14.738 0.228 1.00 94.88 92 PRO A N 1
ATOM 728 C CA . PRO A 1 92 ? 0.757 14.505 0.169 1.00 94.88 92 PRO A CA 1
ATOM 729 C C . PRO A 1 92 ? 0.379 13.025 0.007 1.00 94.88 92 PRO A C 1
ATOM 731 O O . PRO A 1 92 ? -0.582 12.573 0.627 1.00 94.88 92 PRO A O 1
ATOM 734 N N . PHE A 1 93 ? 1.145 12.256 -0.775 1.00 95.69 93 PHE A N 1
ATOM 735 C CA . PHE A 1 93 ? 0.898 10.824 -0.976 1.00 95.69 93 PHE A CA 1
ATOM 736 C C . PHE A 1 93 ? 1.171 10.040 0.308 1.00 95.69 93 PHE A C 1
ATOM 738 O O . PHE A 1 93 ? 0.347 9.228 0.726 1.00 95.69 93 PHE A O 1
ATOM 745 N N . LEU A 1 94 ? 2.283 10.355 0.982 1.00 96.06 94 LEU A N 1
ATOM 746 C CA . LEU A 1 94 ? 2.643 9.765 2.271 1.00 96.06 94 LEU A CA 1
ATOM 747 C C . LEU A 1 94 ? 1.639 10.114 3.374 1.00 96.06 94 LEU A C 1
ATOM 749 O O . LEU A 1 94 ? 1.347 9.269 4.214 1.00 96.06 94 LEU A O 1
ATOM 753 N N . LEU A 1 95 ? 1.082 11.328 3.375 1.00 97.19 95 LEU A N 1
ATOM 754 C CA . LEU A 1 95 ? 0.054 11.730 4.336 1.00 97.19 95 LEU A CA 1
ATOM 755 C C . LEU A 1 95 ? -1.229 10.916 4.153 1.00 97.19 95 LEU A C 1
ATOM 757 O O . LEU A 1 95 ? -1.781 10.427 5.135 1.00 97.19 95 LEU A O 1
ATOM 761 N N . ILE A 1 96 ? -1.677 10.718 2.912 1.00 98.06 96 ILE A N 1
ATOM 762 C CA . ILE A 1 96 ? -2.854 9.890 2.618 1.00 98.06 96 ILE A CA 1
ATOM 763 C C . ILE A 1 96 ? -2.587 8.428 2.982 1.00 98.06 96 ILE A C 1
ATOM 765 O O . ILE A 1 96 ? -3.401 7.820 3.676 1.00 98.06 96 ILE A O 1
ATOM 769 N N . ALA A 1 97 ? -1.431 7.880 2.599 1.00 98.00 97 ALA A N 1
ATOM 770 C CA . ALA A 1 97 ? -1.029 6.539 3.015 1.00 98.00 97 ALA A CA 1
ATOM 771 C C . ALA A 1 97 ? -0.993 6.420 4.550 1.00 98.00 97 ALA A C 1
ATOM 773 O O . ALA A 1 97 ? -1.491 5.447 5.110 1.00 98.00 97 ALA A O 1
ATOM 774 N N . GLY A 1 98 ? -0.493 7.442 5.248 1.00 97.88 98 GLY A N 1
ATOM 775 C CA . GLY A 1 98 ? -0.499 7.530 6.707 1.00 97.88 98 GLY A CA 1
ATOM 776 C C . GLY A 1 98 ? -1.906 7.548 7.309 1.00 97.88 98 GLY A C 1
ATOM 777 O O . GLY A 1 98 ? -2.137 6.900 8.330 1.00 97.88 98 GLY A O 1
ATOM 778 N N . VAL A 1 99 ? -2.872 8.221 6.677 1.00 98.38 99 VAL A N 1
ATOM 779 C CA . VAL A 1 99 ? -4.289 8.171 7.084 1.00 98.38 99 VAL A CA 1
ATOM 780 C C . VAL A 1 99 ? -4.857 6.761 6.913 1.00 98.38 99 VAL A C 1
ATOM 782 O O . VAL A 1 99 ? -5.517 6.263 7.824 1.00 98.38 99 VAL A O 1
ATOM 785 N N . ILE A 1 100 ? -4.556 6.083 5.801 1.00 98.56 100 ILE A N 1
ATOM 786 C CA . ILE A 1 100 ? -4.974 4.692 5.567 1.00 98.56 100 ILE A CA 1
ATOM 787 C C . ILE A 1 100 ? -4.390 3.769 6.643 1.00 98.56 100 ILE A C 1
ATOM 789 O O . ILE A 1 100 ? -5.131 3.017 7.271 1.00 98.56 100 ILE A O 1
ATOM 793 N N . TRP A 1 101 ? -3.083 3.855 6.905 1.00 98.31 101 TRP A N 1
ATOM 794 C CA . TRP A 1 101 ? -2.389 3.004 7.876 1.00 98.31 101 TRP A CA 1
ATOM 795 C C . TRP A 1 101 ? -2.797 3.274 9.323 1.00 98.31 101 TRP A C 1
ATOM 797 O O . TRP A 1 101 ? -3.033 2.334 10.080 1.00 98.31 101 TRP A O 1
ATOM 807 N N . SER A 1 102 ? -2.919 4.542 9.719 1.00 98.06 102 SER A N 1
ATOM 808 C CA . SER A 1 102 ? -3.396 4.894 11.060 1.00 98.06 102 SER A CA 1
ATOM 809 C C . SER A 1 102 ? -4.849 4.464 11.257 1.00 98.06 102 SER A C 1
ATOM 811 O O . SER A 1 102 ? -5.163 3.837 12.267 1.00 98.06 102 SER A O 1
ATOM 813 N N . GLY A 1 103 ? -5.716 4.705 10.270 1.00 98.25 103 GLY A N 1
ATOM 814 C CA . GLY A 1 103 ? -7.099 4.239 10.267 1.00 98.25 103 GLY A CA 1
ATOM 815 C C . GLY A 1 103 ? -7.216 2.717 10.344 1.00 98.25 103 GLY A C 1
ATOM 816 O O . GLY A 1 103 ? -7.988 2.207 11.156 1.00 98.25 103 GLY A O 1
ATOM 817 N N . ALA A 1 104 ? -6.405 1.990 9.570 1.00 98.25 104 ALA A N 1
ATOM 818 C CA . ALA A 1 104 ? -6.300 0.537 9.640 1.00 98.25 104 ALA A CA 1
ATOM 819 C C . ALA A 1 104 ? -5.878 0.085 11.044 1.00 98.25 104 ALA A C 1
ATOM 821 O O . ALA A 1 104 ? -6.589 -0.697 11.670 1.00 98.25 104 ALA A O 1
ATOM 822 N N . TRP A 1 105 ? -4.788 0.626 11.592 1.00 97.88 105 TRP A N 1
ATOM 823 C CA . TRP A 1 105 ? -4.344 0.310 12.951 1.00 97.88 105 TRP A CA 1
ATOM 824 C C . TRP A 1 105 ? -5.430 0.586 14.003 1.00 97.88 105 TRP A C 1
ATOM 826 O O . TRP A 1 105 ? -5.653 -0.243 14.887 1.00 97.88 105 TRP A O 1
ATOM 836 N N . GLY A 1 106 ? -6.144 1.712 13.895 1.00 97.81 106 GLY A N 1
ATOM 837 C CA . GLY A 1 106 ? -7.252 2.067 14.781 1.00 97.81 106 GLY A CA 1
ATOM 838 C C . GLY A 1 106 ? -8.403 1.064 14.692 1.00 97.81 106 GLY A C 1
ATOM 839 O O . GLY A 1 106 ? -8.802 0.489 15.705 1.00 97.81 106 GLY A O 1
ATOM 840 N N . LEU A 1 107 ? -8.896 0.787 13.481 1.00 98.00 107 LEU A N 1
ATOM 841 C CA . LEU A 1 107 ? -9.968 -0.186 13.242 1.00 98.00 107 LEU A CA 1
ATOM 842 C C . LEU A 1 107 ? -9.580 -1.587 13.718 1.00 98.00 107 LEU A C 1
ATOM 844 O O . LEU A 1 107 ? -10.336 -2.223 14.450 1.00 98.00 107 LEU A O 1
ATOM 848 N N . GLY A 1 108 ? -8.388 -2.059 13.362 1.00 97.75 108 GLY A N 1
ATOM 849 C CA . GLY A 1 108 ? -7.900 -3.366 13.780 1.00 97.75 108 GLY A CA 1
ATOM 850 C C . GLY A 1 108 ? -7.697 -3.468 15.288 1.00 97.75 108 GLY A C 1
ATOM 851 O O . GLY A 1 108 ? -8.045 -4.485 15.881 1.00 97.75 108 GLY A O 1
ATOM 852 N N . SER A 1 109 ? -7.233 -2.404 15.948 1.00 96.50 109 SER A N 1
ATOM 853 C CA . SER A 1 109 ? -7.119 -2.359 17.412 1.00 96.50 109 SER A CA 1
ATOM 854 C C . SER A 1 109 ? -8.480 -2.447 18.105 1.00 96.50 109 SER A C 1
ATOM 856 O O . SER A 1 109 ? -8.616 -3.149 19.115 1.00 96.50 109 SER A O 1
ATOM 858 N N . LEU A 1 110 ? -9.500 -1.778 17.555 1.00 96.69 110 LEU A N 1
ATOM 859 C CA . LEU A 1 110 ? -10.877 -1.868 18.042 1.00 96.69 110 LEU A CA 1
ATOM 860 C C . LEU A 1 110 ? -11.461 -3.265 17.814 1.00 96.69 110 LEU A C 1
ATOM 862 O O . LEU A 1 110 ? -12.104 -3.804 18.714 1.00 96.69 110 LEU A O 1
ATOM 866 N N . LEU A 1 111 ? -11.187 -3.886 16.665 1.00 97.06 111 LEU A N 1
ATOM 867 C CA . LEU A 1 111 ? -11.605 -5.258 16.372 1.00 97.06 111 LEU A CA 1
ATOM 868 C C . LEU A 1 111 ? -10.926 -6.269 17.305 1.00 97.06 111 LEU A C 1
ATOM 870 O O . LEU A 1 111 ? -11.613 -7.080 17.920 1.00 97.06 111 LEU A O 1
ATOM 874 N N . LEU A 1 112 ? -9.609 -6.176 17.512 1.00 95.75 112 LEU A N 1
ATOM 875 C CA . LEU A 1 112 ? -8.881 -7.010 18.478 1.00 95.75 112 LEU A CA 1
ATOM 876 C C . LEU A 1 112 ? -9.413 -6.839 19.905 1.00 95.75 112 LEU A C 1
ATOM 878 O O . LEU A 1 112 ? -9.479 -7.803 20.671 1.00 95.75 112 LEU A O 1
ATOM 882 N N . ARG A 1 113 ? -9.806 -5.615 20.275 1.00 92.81 113 ARG A N 1
ATOM 883 C CA . ARG A 1 113 ? -10.457 -5.337 21.559 1.00 92.81 113 ARG A CA 1
ATOM 884 C C . ARG A 1 113 ? -11.846 -5.978 21.628 1.00 92.81 113 ARG A C 1
ATOM 886 O O . ARG A 1 113 ? -12.159 -6.590 22.646 1.00 92.81 113 ARG A O 1
ATOM 893 N N . GLY A 1 114 ? -12.650 -5.880 20.570 1.00 93.88 114 GLY A N 1
ATOM 894 C CA . GLY A 1 114 ? -13.971 -6.511 20.476 1.00 93.88 114 GLY A CA 1
ATOM 895 C C . GLY A 1 114 ? -13.910 -8.039 20.554 1.00 93.88 114 GLY A C 1
ATOM 896 O O . GLY A 1 114 ? -14.715 -8.651 21.252 1.00 93.88 114 GLY A O 1
ATOM 897 N N . LEU A 1 115 ? -12.894 -8.640 19.928 1.00 94.31 115 LEU A N 1
ATOM 898 C CA . LEU A 1 115 ? -12.608 -10.078 19.967 1.00 94.31 115 LEU A CA 1
ATOM 899 C C . LEU A 1 115 ? -11.932 -10.537 21.268 1.00 94.31 115 LEU A C 1
ATOM 901 O O . LEU A 1 115 ? -11.738 -11.731 21.459 1.00 94.31 115 LEU A O 1
ATOM 905 N N . ARG A 1 116 ? -11.577 -9.611 22.169 1.00 91.38 116 ARG A N 1
ATOM 906 C CA . ARG A 1 116 ? -10.868 -9.874 23.438 1.00 91.38 116 ARG A CA 1
ATOM 907 C C . ARG A 1 116 ? -9.484 -10.524 23.286 1.00 91.38 116 ARG A C 1
ATOM 909 O O . ARG A 1 116 ? -8.920 -10.963 24.278 1.00 91.38 116 ARG A O 1
ATOM 916 N N . LEU A 1 117 ? -8.894 -10.491 22.091 1.00 89.31 117 LEU A N 1
ATOM 917 C CA . LEU A 1 117 ? -7.566 -11.059 21.807 1.00 89.31 117 LEU A CA 1
ATOM 918 C C . LEU A 1 117 ? -6.414 -10.104 22.145 1.00 89.31 117 LEU A C 1
ATOM 920 O O . LEU A 1 117 ? -5.253 -10.489 22.200 1.00 89.31 117 LEU A O 1
ATOM 924 N N . ARG A 1 118 ? -6.715 -8.824 22.387 1.00 82.75 118 ARG A N 1
ATOM 925 C CA . ARG A 1 118 ? -5.698 -7.780 22.594 1.00 82.75 118 ARG A CA 1
ATOM 926 C C . ARG A 1 118 ? -4.699 -8.090 23.715 1.00 82.75 118 ARG A C 1
ATOM 928 O O . ARG A 1 118 ? -3.553 -7.653 23.628 1.00 82.75 118 ARG A O 1
ATOM 935 N N . GLU A 1 119 ? -5.147 -8.745 24.783 1.00 83.81 119 GLU A N 1
ATOM 936 C CA . GLU A 1 119 ? -4.329 -9.019 25.974 1.00 83.81 119 GLU A CA 1
ATOM 937 C C . GLU A 1 119 ? -3.454 -10.267 25.837 1.00 83.81 119 GLU A C 1
ATOM 939 O O . GLU A 1 119 ? -2.553 -10.450 26.652 1.00 83.81 119 GLU A O 1
ATOM 944 N N . GLU A 1 120 ? -3.684 -11.075 24.801 1.00 86.75 120 GLU A N 1
ATOM 945 C CA . GLU A 1 120 ? -2.873 -12.258 24.501 1.00 86.75 120 GLU A CA 1
ATOM 946 C C . GLU A 1 120 ? -1.552 -11.890 23.820 1.00 86.75 120 GLU A C 1
ATOM 948 O O . GLU A 1 120 ? -0.559 -12.590 23.994 1.00 86.75 120 GLU A O 1
ATOM 953 N N . PHE A 1 121 ? -1.532 -10.762 23.106 1.00 86.31 121 PHE A N 1
ATOM 954 C CA . PHE A 1 121 ? -0.384 -10.294 22.334 1.00 86.31 121 PHE A CA 1
ATOM 955 C C . PHE A 1 121 ? 0.462 -9.268 23.086 1.00 86.31 121 PHE A C 1
ATOM 957 O O . PHE A 1 121 ? -0.060 -8.413 23.826 1.00 86.31 121 PHE A O 1
ATOM 964 N N . ASP A 1 122 ? 1.769 -9.297 22.826 1.00 86.31 122 ASP A N 1
ATOM 965 C CA . ASP A 1 122 ? 2.669 -8.221 23.228 1.00 86.31 122 ASP A CA 1
ATOM 966 C C . ASP A 1 122 ? 2.411 -6.921 22.433 1.00 86.31 122 ASP A C 1
ATOM 968 O O . ASP A 1 122 ? 1.499 -6.829 21.610 1.00 86.31 122 ASP A O 1
ATOM 972 N N . SER A 1 123 ? 3.159 -5.851 22.716 1.00 85.81 123 SER A N 1
ATOM 973 C CA . SER A 1 123 ? 2.925 -4.549 22.071 1.00 85.81 123 SER A CA 1
ATOM 974 C C . SER A 1 123 ? 3.205 -4.545 20.561 1.00 85.81 123 SER A C 1
ATOM 976 O O . SER A 1 123 ? 2.528 -3.818 19.825 1.00 85.81 123 SER A O 1
ATOM 978 N N . VAL A 1 124 ? 4.194 -5.319 20.106 1.00 86.94 124 VAL A N 1
ATOM 979 C CA . VAL A 1 124 ? 4.616 -5.367 18.700 1.00 86.94 124 VAL A CA 1
ATOM 980 C C . VAL A 1 124 ? 3.663 -6.265 17.924 1.00 86.94 124 VAL A C 1
ATOM 982 O O . VAL A 1 124 ? 3.069 -5.806 16.950 1.00 86.94 124 VAL A O 1
ATOM 985 N N . GLU A 1 125 ? 3.413 -7.476 18.422 1.00 89.50 125 GLU A N 1
ATOM 986 C CA . GLU A 1 125 ? 2.438 -8.424 17.880 1.00 89.50 125 GLU A CA 1
ATOM 987 C C . GLU A 1 125 ? 1.051 -7.788 17.789 1.00 89.50 125 GLU A C 1
ATOM 989 O O . GLU A 1 125 ? 0.390 -7.853 16.754 1.00 89.50 125 GLU A O 1
ATOM 994 N N . ARG A 1 126 ? 0.616 -7.088 18.844 1.00 91.12 126 ARG A N 1
ATOM 995 C CA . ARG A 1 126 ? -0.666 -6.375 18.840 1.00 91.12 126 ARG A CA 1
ATOM 996 C C . ARG A 1 126 ? -0.739 -5.358 17.713 1.00 91.12 126 ARG A C 1
ATOM 998 O O . ARG A 1 126 ? -1.789 -5.240 17.089 1.00 91.12 126 ARG A O 1
ATOM 1005 N N . SER A 1 127 ? 0.333 -4.606 17.481 1.00 91.62 127 SER A N 1
ATOM 1006 C CA . SER A 1 127 ? 0.366 -3.598 16.419 1.00 91.62 127 SER A CA 1
ATOM 1007 C C . SER A 1 127 ? 0.382 -4.255 15.041 1.00 91.62 127 SER A C 1
ATOM 1009 O O . SER A 1 127 ? -0.365 -3.824 14.167 1.00 91.62 127 SER A O 1
ATOM 1011 N N . PHE A 1 128 ? 1.148 -5.335 14.871 1.00 94.12 128 PHE A N 1
ATOM 1012 C CA . PHE A 1 128 ? 1.172 -6.142 13.655 1.00 94.12 128 PHE A CA 1
ATOM 1013 C C . PHE A 1 128 ? -0.219 -6.700 13.315 1.00 94.12 128 PHE A C 1
ATOM 1015 O O . PHE A 1 128 ? -0.763 -6.408 12.250 1.00 94.12 128 PHE A O 1
ATOM 1022 N N . PHE A 1 129 ? -0.852 -7.421 14.247 1.00 95.19 129 PHE A N 1
ATOM 1023 C CA . PHE A 1 129 ? -2.185 -7.989 14.042 1.00 95.19 129 PHE A CA 1
ATOM 1024 C C . PHE A 1 129 ? -3.262 -6.912 13.879 1.00 95.19 129 PHE A C 1
ATOM 1026 O O . PHE A 1 129 ? -4.183 -7.097 13.083 1.00 95.19 129 PHE A O 1
ATOM 1033 N N . ALA A 1 130 ? -3.146 -5.776 14.579 1.00 96.31 130 ALA A N 1
ATOM 1034 C CA . ALA A 1 130 ? -4.039 -4.639 14.379 1.00 96.31 130 ALA A CA 1
ATOM 1035 C C . ALA A 1 130 ? -3.921 -4.095 12.952 1.00 96.31 130 ALA A C 1
ATOM 1037 O O . ALA A 1 130 ? -4.938 -3.873 12.306 1.00 96.31 130 ALA A O 1
ATOM 1038 N N . CYS A 1 131 ? -2.711 -3.934 12.420 1.00 96.75 131 CYS A N 1
ATOM 1039 C CA . CYS A 1 131 ? -2.526 -3.516 11.036 1.00 96.75 131 CYS A CA 1
ATOM 1040 C C . CYS A 1 131 ? -3.095 -4.541 10.043 1.00 96.75 131 CYS A C 1
ATOM 1042 O O . CYS A 1 131 ? -3.857 -4.154 9.163 1.00 96.75 131 CYS A O 1
ATOM 1044 N N . CYS A 1 132 ? -2.815 -5.840 10.203 1.00 95.69 132 CYS A N 1
ATOM 1045 C CA . CYS A 1 132 ? -3.325 -6.893 9.311 1.00 95.69 132 CYS A CA 1
ATOM 1046 C C . CYS A 1 132 ? -4.863 -6.950 9.277 1.00 95.69 132 CYS A C 1
ATOM 1048 O O . CYS A 1 132 ? -5.487 -6.932 8.209 1.00 95.69 132 CYS A O 1
ATOM 1050 N N . LEU A 1 133 ? -5.490 -6.990 10.457 1.00 96.94 133 LEU A N 1
ATOM 1051 C CA . LEU A 1 133 ? -6.946 -7.021 10.588 1.00 96.94 133 LEU A CA 1
ATOM 1052 C C . LEU A 1 133 ? -7.573 -5.699 10.127 1.00 96.94 133 LEU A C 1
ATOM 1054 O O . LEU A 1 133 ? -8.613 -5.685 9.474 1.00 96.94 133 LEU A O 1
ATOM 1058 N N . GLY A 1 134 ? -6.902 -4.594 10.435 1.00 97.81 134 GLY A N 1
ATOM 1059 C CA . GLY A 1 134 ? -7.265 -3.244 10.046 1.00 97.81 134 GLY A CA 1
ATOM 1060 C C . GLY A 1 134 ? -7.288 -3.025 8.543 1.00 97.81 134 GLY A C 1
ATOM 1061 O O . GLY A 1 134 ? -8.287 -2.547 8.023 1.00 97.81 134 GLY A O 1
ATOM 1062 N N . LEU A 1 135 ? -6.225 -3.403 7.833 1.00 97.62 135 LEU A N 1
ATOM 1063 C CA . LEU A 1 135 ? -6.136 -3.287 6.374 1.00 97.62 135 LEU A CA 1
ATOM 1064 C C . LEU A 1 135 ? -7.234 -4.110 5.699 1.00 97.62 135 LEU A C 1
ATOM 1066 O O . LEU A 1 135 ? -7.907 -3.611 4.803 1.00 97.62 135 LEU A O 1
ATOM 1070 N N . SER A 1 136 ? -7.491 -5.319 6.207 1.00 97.06 136 SER A N 1
ATOM 1071 C CA . SER A 1 136 ? -8.607 -6.153 5.747 1.00 97.06 136 SER A CA 1
ATOM 1072 C C . SER A 1 136 ? -9.957 -5.450 5.946 1.00 97.06 136 SER A C 1
ATOM 1074 O O . SER A 1 136 ? -10.791 -5.429 5.041 1.00 97.06 136 SER A O 1
ATOM 1076 N N . ALA A 1 137 ? -10.165 -4.825 7.109 1.00 97.94 137 ALA A N 1
ATOM 1077 C CA . ALA A 1 137 ? -11.378 -4.070 7.411 1.00 97.94 137 ALA A CA 1
ATOM 1078 C C . ALA A 1 137 ? -11.524 -2.805 6.547 1.00 97.94 137 ALA A C 1
ATOM 1080 O O . ALA A 1 137 ? -12.625 -2.522 6.084 1.00 97.94 137 ALA A O 1
ATOM 1081 N N . VAL A 1 138 ? -10.438 -2.068 6.288 1.00 98.44 138 VAL A N 1
ATOM 1082 C CA . VAL A 1 138 ? -10.435 -0.886 5.408 1.00 98.44 138 VAL A CA 1
ATOM 1083 C C . VAL A 1 138 ? -10.773 -1.280 3.973 1.00 98.44 138 VAL A C 1
ATOM 1085 O O . VAL A 1 138 ? -11.617 -0.635 3.353 1.00 98.44 138 VAL A O 1
ATOM 1088 N N . SER A 1 139 ? -10.183 -2.359 3.458 1.00 98.19 139 SER A N 1
ATOM 1089 C CA . SER A 1 139 ? -10.493 -2.864 2.120 1.00 98.19 139 SER A CA 1
ATOM 1090 C C . SER A 1 139 ? -11.956 -3.293 1.990 1.00 98.19 139 SER A C 1
ATOM 1092 O O . SER A 1 139 ? -12.613 -2.942 1.011 1.00 98.19 139 SER A O 1
ATOM 1094 N N . LEU A 1 140 ? -12.504 -3.992 2.991 1.00 98.12 140 LEU A N 1
ATOM 1095 C CA . LEU A 1 140 ? -13.922 -4.370 3.019 1.00 98.12 140 LEU A CA 1
ATOM 1096 C C . LEU A 1 140 ? -14.852 -3.159 3.161 1.00 98.12 140 LEU A C 1
ATOM 1098 O O . LEU A 1 140 ? -15.905 -3.124 2.527 1.00 98.12 140 LEU A O 1
ATOM 1102 N N . LEU A 1 141 ? -14.469 -2.160 3.961 1.00 98.12 141 LEU A N 1
ATOM 1103 C CA . LEU A 1 141 ? -15.209 -0.908 4.099 1.00 98.12 141 LEU A CA 1
ATOM 1104 C C . LEU A 1 141 ? -15.272 -0.168 2.761 1.00 98.12 141 LEU A C 1
ATOM 1106 O O . LEU A 1 141 ? -16.355 0.231 2.343 1.00 98.12 141 LEU A O 1
ATOM 1110 N N . MET A 1 142 ? -14.137 -0.009 2.078 1.00 98.44 142 MET A N 1
ATOM 1111 C CA . MET A 1 142 ? -14.081 0.644 0.771 1.00 98.44 142 MET A CA 1
ATOM 1112 C C . MET A 1 142 ? -14.893 -0.134 -0.271 1.00 98.44 142 MET A C 1
ATOM 1114 O O . MET A 1 142 ? -15.669 0.475 -1.004 1.00 98.44 142 MET A O 1
ATOM 1118 N N . LEU A 1 143 ? -14.802 -1.469 -0.283 1.00 98.06 143 LEU A N 1
ATOM 1119 C CA . LEU A 1 143 ? -15.644 -2.304 -1.140 1.00 98.06 143 LEU A CA 1
ATOM 1120 C C . LEU A 1 143 ? -17.135 -2.071 -0.853 1.00 98.06 143 LEU A C 1
ATOM 1122 O O . LEU A 1 143 ? -17.907 -1.828 -1.775 1.00 98.06 143 LEU A O 1
ATOM 1126 N N . GLY A 1 144 ? -17.543 -2.098 0.418 1.00 98.00 144 GLY A N 1
ATOM 1127 C CA . GLY A 1 144 ? -18.932 -1.875 0.825 1.00 98.00 144 GLY A CA 1
ATOM 1128 C C . GLY A 1 144 ? -19.448 -0.486 0.445 1.00 98.00 144 GLY A C 1
ATOM 1129 O O . GLY A 1 144 ? -20.523 -0.369 -0.138 1.00 98.00 144 GLY A O 1
ATOM 1130 N N . LEU A 1 145 ? -18.669 0.568 0.710 1.00 98.12 145 LEU A N 1
ATOM 1131 C CA . LEU A 1 145 ? -19.003 1.936 0.301 1.00 98.12 145 LEU A CA 1
ATOM 1132 C C . LEU A 1 145 ? -19.086 2.066 -1.221 1.00 98.12 145 LEU A C 1
ATOM 1134 O O . LEU A 1 145 ? -19.983 2.736 -1.725 1.00 98.12 145 LEU A O 1
ATOM 1138 N N . GLY A 1 146 ? -18.186 1.403 -1.947 1.00 98.06 146 GLY A N 1
ATOM 1139 C CA . GLY A 1 146 ? -18.188 1.361 -3.402 1.00 98.06 146 GLY A CA 1
ATOM 1140 C C . GLY A 1 146 ? -19.430 0.691 -3.972 1.00 98.06 146 GLY A C 1
ATOM 1141 O O . GLY A 1 146 ? -20.091 1.270 -4.829 1.00 98.06 146 GLY A O 1
ATOM 1142 N N . LEU A 1 147 ? -19.806 -0.481 -3.459 1.00 97.88 147 LEU A N 1
ATOM 1143 C CA . LEU A 1 147 ? -21.013 -1.197 -3.887 1.00 97.88 147 LEU A CA 1
ATOM 1144 C C . LEU A 1 147 ? -22.303 -0.419 -3.584 1.00 97.88 147 LEU A C 1
ATOM 1146 O O . LEU A 1 147 ? -23.278 -0.532 -4.321 1.00 97.88 147 LEU A O 1
ATOM 1150 N N . LEU A 1 148 ? -22.309 0.384 -2.517 1.00 98.00 148 LEU A N 1
ATOM 1151 C CA . LEU A 1 148 ? -23.427 1.264 -2.161 1.00 98.00 148 LEU A CA 1
ATOM 1152 C C . LEU A 1 148 ? -23.430 2.598 -2.931 1.00 98.00 148 LEU A C 1
ATOM 1154 O O . LEU A 1 148 ? -24.362 3.381 -2.767 1.00 98.00 148 LEU A O 1
ATOM 1158 N N . GLY A 1 149 ? -22.391 2.892 -3.722 1.00 97.12 149 GLY A N 1
ATOM 1159 C CA . GLY A 1 149 ? -22.209 4.193 -4.378 1.00 97.12 149 GLY A CA 1
ATOM 1160 C C . GLY A 1 149 ? -21.988 5.359 -3.408 1.00 97.12 149 GLY A C 1
ATOM 1161 O O . GLY A 1 149 ? -22.242 6.513 -3.739 1.00 97.12 149 GLY A O 1
ATOM 1162 N N . ALA A 1 150 ? -21.520 5.071 -2.193 1.00 96.50 150 ALA A N 1
ATOM 1163 C CA . ALA A 1 150 ? -21.275 6.037 -1.123 1.00 96.50 150 ALA A CA 1
ATOM 1164 C C . ALA A 1 150 ? -19.786 6.429 -1.022 1.00 96.50 150 ALA A C 1
ATOM 1166 O O . ALA A 1 150 ? -19.263 6.672 0.070 1.00 96.50 150 ALA A O 1
ATOM 1167 N N . MET A 1 151 ? -19.077 6.464 -2.155 1.00 96.12 151 MET A N 1
ATOM 1168 C CA . MET A 1 151 ? -17.640 6.747 -2.221 1.00 96.12 151 MET A CA 1
ATOM 1169 C C . MET A 1 151 ? -17.351 8.235 -1.984 1.00 96.12 151 MET A C 1
ATOM 1171 O O . MET A 1 151 ? -17.220 9.023 -2.914 1.00 96.12 151 MET A O 1
ATOM 1175 N N . SER A 1 152 ? -17.242 8.625 -0.714 1.00 96.69 152 SER A N 1
ATOM 1176 C CA . SER A 1 152 ? -16.925 9.995 -0.302 1.00 96.69 152 SER A CA 1
ATOM 1177 C C . SER A 1 152 ? -15.632 10.044 0.506 1.00 96.69 152 SER A C 1
ATOM 1179 O O . SER A 1 152 ? -15.509 9.371 1.531 1.00 96.69 152 SER A O 1
ATOM 1181 N N . GLY A 1 153 ? -14.689 10.894 0.083 1.00 96.44 153 GLY A N 1
ATOM 1182 C CA . GLY A 1 153 ? -13.426 11.118 0.795 1.00 96.44 153 GLY A CA 1
ATOM 1183 C C . GLY A 1 153 ? -13.626 11.629 2.223 1.00 96.44 153 GLY A C 1
ATOM 1184 O O . GLY A 1 153 ? -12.918 11.203 3.131 1.00 96.44 153 GLY A O 1
ATOM 1185 N N . TRP A 1 154 ? -14.645 12.463 2.455 1.00 97.31 154 TRP A N 1
ATOM 1186 C CA . TRP A 1 154 ? -14.982 12.964 3.793 1.00 97.31 154 TRP A CA 1
ATOM 1187 C C . TRP A 1 154 ? -15.538 11.874 4.701 1.00 97.31 154 TRP A C 1
ATOM 1189 O O . TRP A 1 154 ? -15.157 11.795 5.867 1.00 97.31 154 TRP A O 1
ATOM 1199 N N . LEU A 1 155 ? -16.420 11.025 4.166 1.00 97.25 155 LEU A N 1
ATOM 1200 C CA . LEU A 1 155 ? -16.970 9.894 4.908 1.00 97.25 155 LEU A CA 1
ATOM 1201 C C . LEU A 1 155 ? -15.854 8.917 5.279 1.00 97.25 155 LEU A C 1
ATOM 1203 O O . LEU A 1 155 ? -15.696 8.575 6.447 1.00 97.25 155 LEU A O 1
ATOM 1207 N N . LEU A 1 156 ? -15.058 8.509 4.292 1.00 97.81 156 LEU A N 1
ATOM 1208 C CA . LEU A 1 156 ? -13.979 7.549 4.478 1.00 97.81 156 LEU A CA 1
ATOM 1209 C C . LEU A 1 156 ? -12.904 8.091 5.425 1.00 97.81 156 LEU A C 1
ATOM 1211 O O . LEU A 1 156 ? -12.583 7.445 6.420 1.00 97.81 156 LEU A O 1
ATOM 1215 N N . GLY A 1 157 ? -12.409 9.306 5.180 1.00 97.62 157 GLY A N 1
ATOM 1216 C CA . GLY A 1 157 ? -11.435 9.964 6.050 1.00 97.62 157 GLY A CA 1
ATOM 1217 C C . GLY A 1 157 ? -11.969 10.156 7.469 1.00 97.62 157 GLY A C 1
ATOM 1218 O O . GLY A 1 157 ? -11.266 9.866 8.434 1.00 97.62 157 GLY A O 1
ATOM 1219 N N . GLY A 1 158 ? -13.235 10.558 7.609 1.00 97.81 158 GLY A N 1
ATOM 1220 C CA . GLY A 1 158 ? -13.906 10.694 8.899 1.00 97.81 158 GLY A CA 1
ATOM 1221 C C . GLY A 1 158 ? -13.986 9.376 9.672 1.00 97.81 158 GLY A C 1
ATOM 1222 O O . GLY A 1 158 ? -13.660 9.353 10.856 1.00 97.81 158 GLY A O 1
ATOM 1223 N N . LEU A 1 159 ? -14.354 8.272 9.014 1.00 98.06 159 LEU A N 1
ATOM 1224 C CA . LEU A 1 159 ? -14.413 6.941 9.631 1.00 98.06 159 LEU A CA 1
ATOM 1225 C C . LEU A 1 159 ? -13.032 6.455 10.093 1.00 98.06 159 LEU A C 1
ATOM 1227 O O . LEU A 1 159 ? -12.900 5.961 11.214 1.00 98.06 159 LEU A O 1
ATOM 1231 N N . LEU A 1 160 ? -12.000 6.628 9.262 1.00 98.38 160 LEU A N 1
ATOM 1232 C CA . LEU A 1 160 ? -10.626 6.238 9.594 1.00 98.38 160 LEU A CA 1
ATOM 1233 C C . LEU A 1 160 ? -10.081 7.047 10.781 1.00 98.38 160 LEU A C 1
ATOM 1235 O O . LEU A 1 160 ? -9.566 6.472 11.741 1.00 98.38 160 LEU A O 1
ATOM 1239 N N . LEU A 1 161 ? -10.253 8.371 10.762 1.00 97.88 161 LEU A N 1
ATOM 1240 C CA . LEU A 1 161 ? -9.823 9.243 11.857 1.00 97.88 161 LEU A CA 1
ATOM 1241 C C . LEU A 1 161 ? -10.620 8.989 13.142 1.00 97.88 161 LEU A C 1
ATOM 1243 O O . LEU A 1 161 ? -10.046 8.999 14.232 1.00 97.88 161 LEU A O 1
ATOM 1247 N N . ALA A 1 162 ? -11.922 8.707 13.034 1.00 97.75 162 ALA A N 1
ATOM 1248 C CA . ALA A 1 162 ? -12.750 8.340 14.177 1.00 97.75 162 ALA A CA 1
ATOM 1249 C C . ALA A 1 162 ? -12.261 7.042 14.831 1.00 97.75 162 ALA A C 1
ATOM 1251 O O . ALA A 1 162 ? -12.183 6.980 16.056 1.00 97.75 162 ALA A O 1
ATOM 1252 N N . ALA A 1 163 ? -11.874 6.030 14.049 1.00 97.38 163 ALA A N 1
ATOM 1253 C CA . ALA A 1 163 ? -11.336 4.784 14.590 1.00 97.38 163 ALA A CA 1
ATOM 1254 C C . ALA A 1 163 ? -10.052 5.015 15.406 1.00 97.38 163 ALA A C 1
ATOM 1256 O O . ALA A 1 163 ? -9.927 4.504 16.521 1.00 97.38 163 ALA A O 1
ATOM 1257 N N . VAL A 1 164 ? -9.135 5.844 14.892 1.00 97.00 164 VAL A N 1
ATOM 1258 C CA . VAL A 1 164 ? -7.914 6.252 15.611 1.00 97.00 164 VAL A CA 1
ATOM 1259 C C . VAL A 1 164 ? -8.258 6.998 16.896 1.00 97.00 164 VAL A C 1
ATOM 1261 O O . VAL A 1 164 ? -7.731 6.680 17.963 1.00 97.00 164 VAL A O 1
ATOM 1264 N N . TYR A 1 165 ? -9.163 7.974 16.813 1.00 96.81 165 TYR A N 1
ATOM 1265 C CA . TYR A 1 165 ? -9.579 8.778 17.958 1.00 96.81 165 TYR A CA 1
ATOM 1266 C C . TYR A 1 165 ? -10.202 7.916 19.064 1.00 96.81 165 TYR A C 1
ATOM 1268 O O . TYR A 1 165 ? -9.796 7.993 20.225 1.00 96.81 165 TYR A O 1
ATOM 1276 N N . VAL A 1 166 ? -11.149 7.045 18.707 1.00 95.94 166 VAL A N 1
ATOM 1277 C CA . VAL A 1 166 ? -11.837 6.150 19.644 1.00 95.94 166 VAL A CA 1
ATOM 1278 C C . VAL A 1 166 ? -10.835 5.217 20.326 1.00 95.94 166 VAL A C 1
ATOM 1280 O O . VAL A 1 166 ? -10.821 5.132 21.555 1.00 95.94 166 VAL A O 1
ATOM 1283 N N . GLU A 1 167 ? -9.934 4.583 19.575 1.00 94.31 167 GLU A N 1
ATOM 1284 C CA . GLU A 1 167 ? -8.890 3.734 20.155 1.00 94.31 167 GLU A CA 1
ATOM 1285 C C . GLU A 1 167 ? -7.937 4.518 21.079 1.00 94.31 167 GLU A C 1
ATOM 1287 O O . GLU A 1 167 ? -7.605 4.047 22.173 1.00 94.31 167 GLU A O 1
ATOM 1292 N N . GLY A 1 168 ? -7.560 5.743 20.702 1.00 91.31 168 GLY A N 1
ATOM 1293 C CA . GLY A 1 168 ? -6.748 6.638 21.529 1.00 91.31 168 GLY A CA 1
ATOM 1294 C C . GLY A 1 168 ? -7.400 6.939 22.882 1.00 91.31 168 GLY A C 1
ATOM 1295 O O . GLY A 1 168 ? -6.770 6.775 23.930 1.00 91.31 168 GLY A O 1
ATOM 1296 N N . THR A 1 169 ? -8.692 7.287 22.886 1.00 91.38 169 THR A N 1
ATOM 1297 C CA . THR A 1 169 ? -9.437 7.547 24.134 1.00 91.38 169 THR A CA 1
ATOM 1298 C C . THR A 1 169 ? -9.553 6.302 25.016 1.00 91.38 169 THR A C 1
ATOM 1300 O O . THR A 1 169 ? -9.410 6.379 26.239 1.00 91.38 169 THR A O 1
ATOM 1303 N N . TYR A 1 170 ? -9.757 5.128 24.419 1.00 87.94 170 TYR A N 1
ATOM 1304 C CA . TYR A 1 170 ? -9.828 3.865 25.146 1.00 87.94 170 TYR A CA 1
ATOM 1305 C C . TYR A 1 170 ? -8.487 3.405 25.719 1.00 87.94 170 TYR A C 1
ATOM 1307 O O . TYR A 1 170 ? -8.470 2.648 26.696 1.00 87.94 170 TYR A O 1
ATOM 1315 N N . SER A 1 171 ? -7.377 3.803 25.102 1.00 82.81 171 SER A N 1
ATOM 1316 C CA . SER A 1 171 ? -6.031 3.521 25.597 1.00 82.81 171 SER A CA 1
ATOM 1317 C C . SER A 1 171 ? -5.664 4.419 26.780 1.00 82.81 171 SER A C 1
ATOM 1319 O O . SER A 1 171 ? -5.103 3.926 27.753 1.00 82.81 171 SER A O 1
ATOM 1321 N N . GLN A 1 172 ? -6.071 5.692 26.762 1.00 80.44 172 GLN A N 1
ATOM 1322 C CA . GLN A 1 172 ? -5.851 6.635 27.871 1.00 80.44 172 GLN A CA 1
ATOM 1323 C C . GLN A 1 172 ? -6.674 6.311 29.127 1.00 80.44 172 GLN A C 1
ATOM 1325 O O . GLN A 1 172 ? -6.244 6.584 30.242 1.00 80.44 172 GLN A O 1
ATOM 1330 N N . ARG A 1 173 ? -7.866 5.721 28.963 1.00 75.81 173 ARG A N 1
ATOM 1331 C CA . ARG A 1 173 ? -8.759 5.364 30.082 1.00 75.81 173 ARG A CA 1
ATOM 1332 C C . ARG A 1 173 ? -8.339 4.110 30.846 1.00 75.81 173 ARG A C 1
ATOM 1334 O O . ARG A 1 173 ? -8.965 3.790 31.854 1.00 75.81 173 ARG A O 1
ATOM 1341 N N . ARG A 1 174 ? -7.318 3.381 30.388 1.00 62.91 174 ARG A N 1
ATOM 1342 C CA . ARG A 1 174 ? -6.725 2.323 31.204 1.00 62.91 174 ARG A CA 1
ATOM 1343 C C . ARG A 1 174 ? -5.809 3.002 32.223 1.00 62.91 174 ARG A C 1
ATOM 1345 O O . ARG A 1 174 ? -4.810 3.580 31.798 1.00 62.91 174 ARG A O 1
ATOM 1352 N N . PRO A 1 175 ? -6.095 2.939 33.539 1.00 45.81 175 PRO A N 1
ATOM 1353 C CA . PRO A 1 175 ? -5.050 3.240 34.503 1.00 45.81 175 PRO A CA 1
ATOM 1354 C C . PRO A 1 175 ? -3.877 2.333 34.148 1.00 45.81 175 PRO A C 1
ATOM 1356 O O . PRO A 1 175 ? -4.083 1.144 33.878 1.00 45.81 175 PRO A O 1
ATOM 1359 N N . ALA A 1 176 ? -2.673 2.901 34.069 1.00 47.66 176 ALA A N 1
ATOM 1360 C CA . ALA A 1 176 ? -1.469 2.098 34.018 1.00 47.66 176 ALA A CA 1
ATOM 1361 C C . ALA A 1 176 ? -1.589 1.125 35.190 1.00 47.66 176 ALA A C 1
ATOM 1363 O O . ALA A 1 176 ? -1.514 1.547 36.343 1.00 47.66 176 ALA A O 1
ATOM 1364 N N . LEU A 1 177 ? -1.882 -0.150 34.912 1.00 46.25 177 LEU A N 1
ATOM 1365 C CA . LEU A 1 177 ? -1.678 -1.179 35.909 1.00 46.25 177 LEU A CA 1
ATOM 1366 C C . LEU A 1 177 ? -0.184 -1.094 36.172 1.00 46.25 177 LEU A C 1
ATOM 1368 O O . LEU A 1 177 ? 0.627 -1.536 35.358 1.00 46.25 177 LEU A O 1
ATOM 1372 N N . THR A 1 178 ? 0.168 -0.422 37.263 1.00 41.19 178 THR A N 1
ATOM 1373 C CA . THR A 1 178 ? 1.463 -0.531 37.897 1.00 41.19 178 THR A CA 1
ATOM 1374 C C . THR A 1 178 ? 1.677 -2.021 38.059 1.00 41.19 178 THR A C 1
ATOM 1376 O O . THR A 1 178 ? 1.005 -2.670 38.855 1.00 41.19 178 THR A O 1
ATOM 1379 N N . ASN A 1 179 ? 2.513 -2.582 37.182 1.00 40.75 179 ASN A N 1
ATOM 1380 C CA . ASN A 1 179 ? 2.845 -3.995 37.175 1.00 40.75 179 ASN A CA 1
ATOM 1381 C C . ASN A 1 179 ? 3.235 -4.374 38.609 1.00 40.75 179 ASN A C 1
ATOM 1383 O O . ASN A 1 179 ? 4.289 -3.920 39.058 1.00 40.75 179 ASN A O 1
ATOM 1387 N N . PRO A 1 180 ? 2.460 -5.208 39.330 1.00 43.59 180 PRO A N 1
ATOM 1388 C CA . PRO A 1 180 ? 2.817 -5.581 40.696 1.00 43.59 180 PRO A CA 1
ATOM 1389 C C . PRO A 1 180 ? 4.119 -6.395 40.756 1.00 43.59 180 PRO A C 1
ATOM 1391 O O . PRO A 1 180 ? 4.636 -6.664 41.833 1.00 43.59 180 PRO A O 1
ATOM 1394 N N . THR A 1 181 ? 4.660 -6.795 39.601 1.00 47.72 181 THR A N 1
ATOM 1395 C CA . THR A 1 181 ? 5.850 -7.634 39.473 1.00 47.72 181 THR A CA 1
ATOM 1396 C C . THR A 1 181 ? 7.097 -6.901 38.976 1.00 47.72 181 THR A C 1
ATOM 1398 O O . THR A 1 181 ? 8.159 -7.507 39.001 1.00 47.72 181 THR A O 1
ATOM 1401 N N . GLY A 1 182 ? 7.019 -5.639 38.522 1.00 40.41 182 GLY A N 1
ATOM 1402 C CA . GLY A 1 182 ? 8.198 -4.860 38.091 1.00 40.41 182 GLY A CA 1
ATOM 1403 C C . GLY A 1 182 ? 9.030 -5.453 36.937 1.00 40.41 182 GLY A C 1
ATOM 1404 O O . GLY A 1 182 ? 10.120 -4.965 36.656 1.00 40.41 182 GLY A O 1
ATOM 1405 N N . LEU A 1 183 ? 8.549 -6.502 36.263 1.00 41.09 183 LEU A N 1
ATOM 1406 C CA . LEU A 1 183 ? 9.296 -7.204 35.219 1.00 41.09 183 LEU A CA 1
ATOM 1407 C C . LEU A 1 183 ? 8.987 -6.626 33.831 1.00 41.09 183 LEU A C 1
ATOM 1409 O O . LEU A 1 183 ? 7.823 -6.445 33.466 1.00 41.09 183 LEU A O 1
ATOM 1413 N N . ALA A 1 184 ? 10.039 -6.364 33.052 1.00 44.62 184 ALA A N 1
ATOM 1414 C CA . ALA A 1 184 ? 9.941 -5.903 31.669 1.00 44.62 184 ALA A CA 1
ATOM 1415 C C . ALA A 1 184 ? 9.196 -6.925 30.772 1.00 44.62 184 ALA A C 1
ATOM 1417 O O . ALA A 1 184 ? 9.259 -8.128 31.040 1.00 44.62 184 ALA A O 1
ATOM 1418 N N . PRO A 1 185 ? 8.536 -6.494 29.676 1.00 48.94 185 PRO A N 1
ATOM 1419 C CA . PRO A 1 185 ? 7.771 -7.370 28.773 1.00 48.94 185 PRO A CA 1
ATOM 1420 C C . PRO A 1 185 ? 8.560 -8.585 28.254 1.00 48.94 185 PRO A C 1
ATOM 1422 O O . PRO A 1 185 ? 8.017 -9.686 28.164 1.00 48.94 185 PRO A O 1
ATOM 1425 N N . VAL A 1 186 ? 9.867 -8.415 28.026 1.00 48.09 186 VAL A N 1
ATOM 1426 C CA . VAL A 1 186 ? 10.798 -9.470 27.583 1.00 48.09 186 VAL A CA 1
ATOM 1427 C C . VAL A 1 186 ? 10.925 -10.604 28.613 1.00 48.09 186 VAL A C 1
ATOM 1429 O O . VAL A 1 186 ? 11.001 -11.777 28.249 1.00 48.09 186 VAL A O 1
ATOM 1432 N N . ALA A 1 187 ? 10.850 -10.293 29.911 1.00 46.88 187 ALA A N 1
ATOM 1433 C CA . ALA A 1 187 ? 10.873 -11.303 30.968 1.00 46.88 187 ALA A CA 1
ATOM 1434 C C . ALA A 1 187 ? 9.583 -12.142 30.998 1.00 46.88 187 ALA A C 1
ATOM 1436 O O . ALA A 1 187 ? 9.596 -13.280 31.462 1.00 46.88 187 ALA A O 1
ATOM 1437 N N . ARG A 1 188 ? 8.468 -11.621 30.466 1.00 48.56 188 ARG A N 1
ATOM 1438 C CA . ARG A 1 188 ? 7.180 -12.325 30.411 1.00 48.56 188 ARG A CA 1
ATOM 1439 C C . ARG A 1 188 ? 7.147 -13.369 29.294 1.00 48.56 188 ARG A C 1
ATOM 1441 O O . ARG A 1 188 ? 6.698 -14.484 29.544 1.00 48.56 188 ARG A O 1
ATOM 1448 N N . GLY A 1 189 ? 7.693 -13.042 28.119 1.00 46.47 189 GLY A N 1
ATOM 1449 C CA . GLY A 1 189 ? 7.891 -14.000 27.022 1.00 46.47 189 GLY A CA 1
ATOM 1450 C C . GLY A 1 189 ? 8.854 -15.126 27.414 1.00 46.47 189 GLY A C 1
ATOM 1451 O O . GLY A 1 189 ? 8.556 -16.304 27.217 1.00 46.47 189 GLY A O 1
ATOM 1452 N N . ALA A 1 190 ? 9.946 -14.783 28.108 1.00 49.03 190 ALA A N 1
ATOM 1453 C CA . ALA A 1 190 ? 10.868 -15.767 28.673 1.00 49.03 190 ALA A CA 1
ATOM 1454 C C . ALA A 1 190 ? 10.214 -16.641 29.764 1.00 49.03 190 ALA A C 1
ATOM 1456 O O . ALA A 1 190 ? 10.492 -17.838 29.839 1.00 49.03 190 ALA A O 1
ATOM 1457 N N . LEU A 1 191 ? 9.310 -16.090 30.587 1.00 47.19 191 LEU A N 1
ATOM 1458 C CA . LEU A 1 191 ? 8.542 -16.843 31.592 1.00 47.19 191 LEU A CA 1
ATOM 1459 C C . LEU A 1 191 ? 7.471 -17.761 30.985 1.00 47.19 191 LEU A C 1
ATOM 1461 O O . LEU A 1 191 ? 7.183 -18.816 31.551 1.00 47.19 191 LEU A O 1
ATOM 1465 N N . HIS A 1 192 ? 6.889 -17.383 29.845 1.00 44.62 192 HIS A N 1
ATOM 1466 C CA . HIS A 1 192 ? 5.927 -18.222 29.131 1.00 44.62 192 HIS A CA 1
ATOM 1467 C C . HIS A 1 192 ? 6.624 -19.409 28.448 1.00 44.62 192 HIS A C 1
ATOM 1469 O O . HIS A 1 192 ? 6.123 -20.528 28.509 1.00 44.62 192 HIS A O 1
ATOM 1475 N N . TYR A 1 193 ? 7.830 -19.193 27.910 1.00 43.59 193 TYR A N 1
ATOM 1476 C CA . TYR A 1 193 ? 8.661 -20.258 27.339 1.00 43.59 193 TYR A CA 1
ATOM 1477 C C . TYR A 1 193 ? 9.260 -21.177 28.422 1.00 43.59 193 TYR A C 1
ATOM 1479 O O . TYR A 1 193 ? 9.236 -22.398 28.299 1.00 43.59 193 TYR A O 1
ATOM 1487 N N . SER A 1 194 ? 9.710 -20.619 29.551 1.00 43.25 194 SER A N 1
ATOM 1488 C CA . SER A 1 194 ? 10.293 -21.398 30.661 1.00 43.25 194 SER A CA 1
ATOM 1489 C C . SER A 1 194 ? 9.270 -22.129 31.541 1.00 43.25 194 SER A C 1
ATOM 1491 O O . SER A 1 194 ? 9.657 -22.945 32.380 1.00 43.25 194 SER A O 1
ATOM 1493 N N . ARG A 1 195 ? 7.960 -21.912 31.346 1.00 45.53 195 ARG A N 1
ATOM 1494 C CA . ARG A 1 195 ? 6.918 -22.741 31.981 1.00 45.53 195 ARG A CA 1
ATOM 1495 C C . ARG A 1 195 ? 6.808 -24.145 31.385 1.00 45.53 195 ARG A C 1
ATOM 1497 O O . ARG A 1 195 ? 6.259 -25.006 32.065 1.00 45.53 195 ARG A O 1
ATOM 1504 N N . PHE A 1 196 ? 7.366 -24.388 30.198 1.00 44.00 196 PHE A N 1
ATOM 1505 C CA . PHE A 1 196 ? 7.491 -25.738 29.639 1.00 44.00 196 PHE A CA 1
ATOM 1506 C C . PHE A 1 196 ? 8.743 -26.493 30.116 1.00 44.00 196 PHE A C 1
ATOM 1508 O O . PHE A 1 196 ? 8.778 -27.711 29.990 1.00 44.00 196 PHE A O 1
ATOM 1515 N N . ASP A 1 197 ? 9.706 -25.811 30.747 1.00 40.16 197 ASP A N 1
ATOM 1516 C CA . ASP A 1 197 ? 11.006 -26.391 31.137 1.00 40.16 197 ASP A CA 1
ATOM 1517 C C . ASP A 1 197 ? 11.243 -26.460 32.658 1.00 40.16 197 ASP A C 1
ATOM 1519 O O . ASP A 1 197 ? 12.362 -26.679 33.131 1.00 40.16 197 ASP A O 1
ATOM 1523 N N . LYS A 1 198 ? 10.205 -26.292 33.486 1.00 41.22 198 LYS A N 1
ATOM 1524 C CA . LYS A 1 198 ? 10.391 -26.280 34.943 1.00 41.22 198 LYS A CA 1
ATOM 1525 C C . LYS A 1 198 ? 10.574 -27.681 35.539 1.00 41.22 198 LYS A C 1
ATOM 1527 O O . LYS A 1 198 ? 9.640 -28.265 36.077 1.00 41.22 198 LYS A O 1
ATOM 1532 N N . ALA A 1 199 ? 11.824 -28.135 35.580 1.00 39.50 199 ALA A N 1
ATOM 1533 C CA . ALA A 1 199 ? 12.328 -28.986 36.656 1.00 39.50 199 ALA A CA 1
ATOM 1534 C C . ALA A 1 199 ? 13.845 -28.808 36.852 1.00 39.50 199 ALA A C 1
ATOM 1536 O O . ALA A 1 199 ? 14.623 -29.700 36.538 1.00 39.50 199 ALA A O 1
ATOM 1537 N N . SER A 1 200 ? 14.283 -27.653 37.363 1.00 40.56 200 SER A N 1
ATOM 1538 C CA . SER A 1 200 ? 15.339 -27.543 38.394 1.00 40.56 200 SER A CA 1
ATOM 1539 C C . SER A 1 200 ? 15.854 -26.107 38.556 1.00 40.56 200 SER A C 1
ATOM 1541 O O . SER A 1 200 ? 15.919 -25.335 37.608 1.00 40.56 200 SER A O 1
ATOM 1543 N N . SER A 1 201 ? 16.287 -25.812 39.783 1.00 36.22 201 SER A N 1
ATOM 1544 C CA . SER A 1 201 ? 17.170 -24.710 40.189 1.00 36.22 201 SER A CA 1
ATOM 1545 C C . SER A 1 201 ? 16.528 -23.388 40.650 1.00 36.22 201 SER A C 1
ATOM 1547 O O . SER A 1 201 ? 16.137 -22.515 39.882 1.00 36.22 201 SER A O 1
ATOM 1549 N N . THR A 1 202 ? 16.434 -23.317 41.980 1.00 39.84 202 THR A N 1
ATOM 1550 C CA . THR A 1 202 ? 16.685 -22.198 42.910 1.00 39.84 202 THR A CA 1
ATOM 1551 C C . THR A 1 202 ? 16.910 -20.783 42.357 1.00 39.84 202 THR A C 1
ATOM 1553 O O . THR A 1 202 ? 17.819 -20.527 41.573 1.00 39.84 202 THR A O 1
ATOM 1556 N N . ALA A 1 203 ? 16.126 -19.845 42.898 1.00 39.56 203 ALA A N 1
ATOM 1557 C CA . ALA A 1 203 ? 16.220 -18.400 42.697 1.00 39.56 203 ALA A CA 1
ATOM 1558 C C . ALA A 1 203 ? 17.463 -17.765 43.348 1.00 39.56 203 ALA A C 1
ATOM 1560 O O . ALA A 1 203 ? 17.918 -18.237 44.393 1.00 39.56 203 ALA A O 1
ATOM 1561 N N . PRO A 1 204 ? 17.887 -16.598 42.833 1.00 45.41 204 PRO A N 1
ATOM 1562 C CA . PRO A 1 204 ? 18.271 -15.509 43.720 1.00 45.41 204 PRO A CA 1
ATOM 1563 C C . PRO A 1 204 ? 17.569 -14.183 43.382 1.00 45.41 204 PRO A C 1
ATOM 1565 O O . PRO A 1 204 ? 17.319 -13.829 42.232 1.00 45.41 204 PRO A O 1
ATOM 1568 N N . THR A 1 205 ? 17.266 -13.447 44.446 1.00 44.09 205 THR A N 1
ATOM 1569 C CA . THR A 1 205 ? 16.901 -12.029 44.495 1.00 44.09 205 THR A CA 1
ATOM 1570 C C . THR A 1 205 ? 18.083 -11.140 44.101 1.00 44.09 205 THR A C 1
ATOM 1572 O O . THR A 1 205 ? 19.097 -11.156 44.794 1.00 44.09 205 THR A O 1
ATOM 1575 N N . SER A 1 206 ? 17.929 -10.293 43.079 1.00 37.62 206 SER A N 1
ATOM 1576 C CA . SER A 1 206 ? 18.660 -9.021 42.973 1.00 37.62 206 SER A CA 1
ATOM 1577 C C . SER A 1 206 ? 17.925 -8.030 42.066 1.00 37.62 206 SER A C 1
ATOM 1579 O O . SER A 1 206 ? 17.324 -8.413 41.065 1.00 37.62 206 SER A O 1
ATOM 1581 N N . SER A 1 207 ? 17.981 -6.762 42.463 1.00 38.12 207 SER A N 1
ATOM 1582 C CA . SER A 1 207 ? 17.502 -5.543 41.802 1.00 38.12 207 SER A CA 1
ATOM 1583 C C . SER A 1 207 ? 17.519 -5.577 40.269 1.00 38.12 207 SER A C 1
ATOM 1585 O O . SER A 1 207 ? 18.571 -5.728 39.651 1.00 38.12 207 SER A O 1
ATOM 1587 N N . ALA A 1 208 ? 16.343 -5.372 39.671 1.00 40.28 208 ALA A N 1
ATOM 1588 C CA . ALA A 1 208 ? 16.155 -5.203 38.237 1.00 40.28 208 ALA A CA 1
ATOM 1589 C C . ALA A 1 208 ? 16.640 -3.813 37.787 1.00 40.28 208 ALA A C 1
ATOM 1591 O O . ALA A 1 208 ? 15.849 -2.892 37.605 1.00 40.28 208 ALA A O 1
ATOM 1592 N N . GLU A 1 209 ? 17.950 -3.662 37.610 1.00 41.41 209 GLU A N 1
ATOM 1593 C CA . GLU A 1 209 ? 18.462 -2.719 36.620 1.00 41.41 209 GLU A CA 1
ATOM 1594 C C . GLU A 1 209 ? 18.253 -3.346 35.238 1.00 41.41 209 GLU A C 1
ATOM 1596 O O . GLU A 1 209 ? 18.685 -4.470 34.972 1.00 41.41 209 GLU A O 1
ATOM 1601 N N . THR A 1 210 ? 17.532 -2.645 34.365 1.00 42.81 210 THR A N 1
ATOM 1602 C CA . THR A 1 210 ? 17.302 -3.049 32.977 1.00 42.81 210 THR A CA 1
ATOM 1603 C C . THR A 1 210 ? 18.638 -3.061 32.231 1.00 42.81 210 THR A C 1
ATOM 1605 O O . THR A 1 210 ? 19.082 -2.044 31.705 1.00 42.81 210 THR A O 1
ATOM 1608 N N . TYR A 1 211 ? 19.310 -4.210 32.215 1.00 46.56 211 TYR A N 1
ATOM 1609 C CA . TYR A 1 211 ? 20.511 -4.440 31.419 1.00 46.56 211 TYR A CA 1
ATOM 1610 C C . TYR A 1 211 ? 20.116 -4.594 29.943 1.00 46.56 211 TYR A C 1
ATOM 1612 O O . TYR A 1 211 ? 19.729 -5.674 29.500 1.00 46.56 211 TYR A O 1
ATOM 1620 N N . GLU A 1 212 ? 20.193 -3.503 29.181 1.00 45.28 212 GLU A N 1
ATOM 1621 C CA . GLU A 1 212 ? 20.219 -3.533 27.714 1.00 45.28 212 GLU A CA 1
ATOM 1622 C C . GLU A 1 212 ? 21.629 -3.976 27.276 1.00 45.28 212 GLU A C 1
ATOM 1624 O O . GLU A 1 212 ? 22.597 -3.237 27.488 1.00 45.28 212 GLU A O 1
ATOM 1629 N N . PRO A 1 213 ? 21.813 -5.180 26.702 1.00 45.97 213 PRO A N 1
ATOM 1630 C CA . PRO A 1 213 ? 23.137 -5.627 26.299 1.00 45.97 213 PRO A CA 1
ATOM 1631 C C . PRO A 1 213 ? 23.668 -4.719 25.170 1.00 45.97 213 PRO A C 1
ATOM 1633 O O . PRO A 1 213 ? 22.999 -4.572 24.142 1.00 45.97 213 PRO A O 1
ATOM 1636 N N . PRO A 1 214 ? 24.901 -4.180 25.273 1.00 49.19 214 PRO A N 1
ATOM 1637 C CA . PRO A 1 214 ? 25.475 -3.190 24.344 1.00 49.19 214 PRO A CA 1
ATOM 1638 C C . PRO A 1 214 ? 25.705 -3.676 22.891 1.00 49.19 214 PRO A C 1
ATOM 1640 O O . PRO A 1 214 ? 26.333 -2.989 22.084 1.00 49.19 214 PRO A O 1
ATOM 1643 N N . GLY A 1 215 ? 25.188 -4.853 22.526 1.00 55.41 215 GLY A N 1
ATOM 1644 C CA . GLY A 1 215 ? 25.165 -5.375 21.161 1.00 55.41 215 GLY A CA 1
ATOM 1645 C C . GLY A 1 215 ? 23.857 -5.115 20.406 1.00 55.41 215 GLY A C 1
ATOM 1646 O O . GLY A 1 215 ? 23.904 -4.922 19.196 1.00 55.41 215 GLY A O 1
ATOM 1647 N N . GLN A 1 216 ? 22.698 -5.077 21.073 1.00 63.09 216 GLN A N 1
ATOM 1648 C CA . GLN A 1 216 ? 21.400 -5.068 20.375 1.00 63.09 216 GLN A CA 1
ATOM 1649 C C . GLN A 1 216 ? 21.140 -3.762 19.615 1.00 63.09 216 GLN A C 1
ATOM 1651 O O . GLN A 1 216 ? 20.759 -3.808 18.449 1.00 63.09 216 GLN A O 1
ATOM 1656 N N . ALA A 1 217 ? 21.454 -2.608 20.209 1.00 65.75 217 ALA A N 1
ATOM 1657 C CA . ALA A 1 217 ? 21.311 -1.312 19.542 1.00 65.75 217 ALA A CA 1
ATOM 1658 C C . ALA 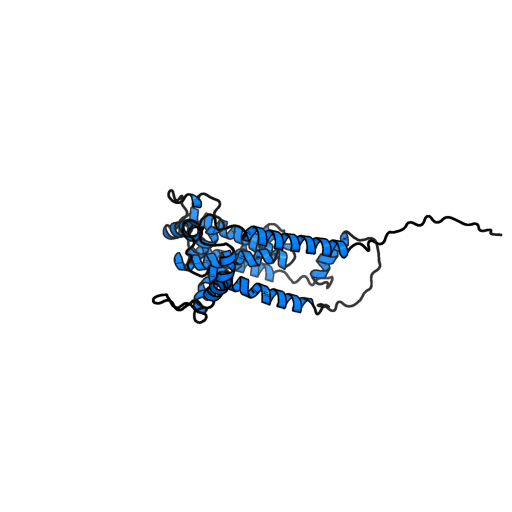A 1 217 ? 22.217 -1.171 18.303 1.00 65.75 217 ALA A C 1
ATOM 1660 O O . ALA A 1 217 ? 21.814 -0.606 17.288 1.00 65.75 217 ALA A O 1
ATOM 1661 N N . ARG A 1 218 ? 23.434 -1.734 18.352 1.00 70.81 218 ARG A N 1
ATOM 1662 C CA . ARG A 1 218 ? 24.385 -1.710 17.226 1.00 70.81 218 ARG A CA 1
ATOM 1663 C C . ARG A 1 218 ? 23.905 -2.583 16.069 1.00 70.81 218 ARG A C 1
ATOM 1665 O O . ARG A 1 218 ? 24.023 -2.177 14.917 1.00 70.81 218 ARG A O 1
ATOM 1672 N N . TRP A 1 219 ? 23.336 -3.749 16.373 1.00 75.06 219 TRP A N 1
ATOM 1673 C CA . TRP A 1 219 ? 22.717 -4.611 15.367 1.00 75.06 219 TRP A CA 1
ATOM 1674 C C . TRP A 1 219 ? 21.428 -4.008 14.810 1.00 75.06 219 TRP A C 1
ATOM 1676 O O . TRP A 1 219 ? 21.229 -4.060 13.603 1.00 75.06 219 TRP A O 1
ATOM 1686 N N . GLY A 1 220 ? 20.605 -3.369 15.645 1.00 79.38 220 GLY A N 1
ATOM 1687 C CA . GLY A 1 220 ? 19.406 -2.655 15.204 1.00 79.38 220 GLY A CA 1
ATOM 1688 C C . GLY A 1 220 ? 19.729 -1.526 14.226 1.00 79.38 220 GLY A C 1
ATOM 1689 O O . GLY A 1 220 ? 19.114 -1.437 13.167 1.00 79.38 220 GLY A O 1
ATOM 1690 N N . LEU A 1 221 ? 20.755 -0.721 14.523 1.00 80.69 221 LEU A N 1
ATOM 1691 C CA . LEU A 1 221 ? 21.229 0.317 13.607 1.00 80.69 221 LEU A CA 1
ATOM 1692 C C . LEU A 1 221 ? 21.797 -0.276 12.311 1.00 80.69 221 LEU A C 1
ATOM 1694 O O . LEU A 1 221 ? 21.493 0.227 11.237 1.00 80.69 221 LEU A O 1
ATOM 1698 N N . ALA A 1 222 ? 22.580 -1.355 12.389 1.00 81.94 222 ALA A N 1
ATOM 1699 C CA . ALA A 1 222 ? 23.116 -2.016 11.200 1.00 81.94 222 ALA A CA 1
ATOM 1700 C C . ALA A 1 222 ? 22.002 -2.574 10.298 1.00 81.94 222 ALA A C 1
ATOM 1702 O O . ALA A 1 222 ? 22.033 -2.366 9.088 1.00 81.94 222 ALA A O 1
ATOM 1703 N N . VAL A 1 223 ? 20.991 -3.226 10.882 1.00 83.44 223 VAL A N 1
ATOM 1704 C CA . VAL A 1 223 ? 19.805 -3.700 10.155 1.00 83.44 223 VAL A CA 1
ATOM 1705 C C . VAL A 1 223 ? 19.070 -2.524 9.521 1.00 83.44 223 VAL A C 1
ATOM 1707 O O . VAL A 1 223 ? 18.747 -2.584 8.339 1.00 83.44 223 VAL A O 1
ATOM 1710 N N . LEU A 1 224 ? 18.871 -1.428 10.258 1.00 84.31 224 LEU A N 1
ATOM 1711 C CA . LEU A 1 224 ? 18.229 -0.232 9.724 1.00 84.31 224 LEU A CA 1
ATOM 1712 C C . LEU A 1 224 ? 19.019 0.364 8.551 1.00 84.31 224 LEU A C 1
ATOM 1714 O O . LEU A 1 224 ? 18.423 0.661 7.525 1.00 84.31 224 LEU A O 1
ATOM 1718 N N . CYS A 1 225 ? 20.344 0.488 8.655 1.00 85.81 225 CYS A N 1
ATOM 1719 C CA . CYS A 1 225 ? 21.192 0.989 7.569 1.00 85.81 225 CYS A CA 1
ATOM 1720 C C . CYS A 1 225 ? 21.137 0.105 6.316 1.00 85.81 225 CYS A C 1
ATOM 1722 O O . CYS A 1 225 ? 21.273 0.621 5.210 1.00 85.81 225 CYS A O 1
ATOM 1724 N N . VAL A 1 226 ? 20.934 -1.205 6.478 1.00 85.81 226 VAL A N 1
ATOM 1725 C CA . VAL A 1 226 ? 20.777 -2.133 5.352 1.00 85.81 226 VAL A CA 1
ATOM 1726 C C . VAL A 1 226 ? 19.375 -2.048 4.760 1.00 85.81 226 VAL A C 1
ATOM 1728 O O . VAL A 1 226 ? 19.256 -1.991 3.548 1.00 85.81 226 VAL A O 1
ATOM 1731 N N . VAL A 1 227 ? 18.321 -2.017 5.577 1.00 85.62 227 VAL A N 1
ATOM 1732 C CA . VAL A 1 227 ? 16.918 -2.091 5.124 1.00 85.62 227 VAL A CA 1
ATOM 1733 C C . VAL A 1 227 ? 16.391 -0.748 4.615 1.00 85.62 227 VAL A C 1
ATOM 1735 O O . VAL A 1 227 ? 15.649 -0.713 3.633 1.00 85.62 227 VAL A O 1
ATOM 1738 N N . ALA A 1 228 ? 16.782 0.360 5.248 1.00 87.62 228 ALA A N 1
ATOM 1739 C CA . ALA A 1 228 ? 16.319 1.703 4.913 1.00 87.62 228 ALA A CA 1
ATOM 1740 C C . ALA A 1 228 ? 16.459 2.071 3.425 1.00 87.62 228 ALA A C 1
ATOM 1742 O O . ALA A 1 228 ? 15.470 2.561 2.880 1.00 87.62 228 ALA A O 1
ATOM 1743 N N . PRO A 1 229 ? 17.593 1.833 2.730 1.00 86.62 229 PRO A N 1
ATOM 1744 C CA . PRO A 1 229 ? 17.691 2.157 1.308 1.00 86.62 229 PRO A CA 1
ATOM 1745 C C . PRO A 1 229 ? 16.697 1.360 0.453 1.00 86.62 229 PRO A C 1
ATOM 1747 O O . PRO A 1 229 ? 16.100 1.929 -0.453 1.00 86.62 229 PRO A O 1
ATOM 1750 N N . PHE A 1 230 ? 16.434 0.085 0.765 1.00 86.81 230 PHE A N 1
ATOM 1751 C CA . PHE A 1 230 ? 15.442 -0.704 0.023 1.00 86.81 230 PHE A CA 1
ATOM 1752 C C . PHE A 1 230 ? 14.024 -0.198 0.264 1.00 86.81 230 PHE A C 1
ATOM 1754 O O . PHE A 1 230 ? 13.262 -0.040 -0.684 1.00 86.81 230 PHE A O 1
ATOM 1761 N N . VAL A 1 231 ? 13.670 0.094 1.520 1.00 89.38 231 VAL A N 1
ATOM 1762 C CA . VAL A 1 231 ? 12.355 0.663 1.856 1.00 89.38 231 VAL A CA 1
ATOM 1763 C C . VAL A 1 231 ? 12.167 2.021 1.192 1.00 89.38 231 VAL A C 1
ATOM 1765 O O . VAL A 1 231 ? 11.097 2.289 0.650 1.00 89.38 231 VAL A O 1
ATOM 1768 N N . LEU A 1 232 ? 13.212 2.848 1.166 1.00 88.56 232 LEU A N 1
ATOM 1769 C CA . LEU A 1 232 ? 13.191 4.129 0.478 1.00 88.56 232 LEU A CA 1
ATOM 1770 C C . LEU A 1 232 ? 12.962 3.951 -1.028 1.00 88.56 232 LEU A C 1
ATOM 1772 O O . LEU A 1 232 ? 12.034 4.555 -1.558 1.00 88.56 232 LEU A O 1
ATOM 1776 N N . CYS A 1 233 ? 13.732 3.094 -1.706 1.00 87.50 233 CYS A N 1
ATOM 1777 C CA . CYS A 1 233 ? 13.545 2.835 -3.136 1.00 87.50 233 CYS A CA 1
ATOM 1778 C C . CYS A 1 233 ? 12.152 2.270 -3.446 1.00 87.50 233 CYS A C 1
ATOM 1780 O O . CYS A 1 233 ? 11.522 2.708 -4.404 1.00 87.50 233 CYS A O 1
ATOM 1782 N N . MET A 1 234 ? 11.629 1.359 -2.616 1.00 89.75 234 MET A N 1
ATOM 1783 C CA . MET A 1 234 ? 10.267 0.832 -2.771 1.00 89.75 234 MET A CA 1
ATOM 1784 C C . MET A 1 234 ? 9.209 1.933 -2.649 1.00 89.75 234 MET A C 1
ATOM 1786 O O . MET A 1 234 ? 8.303 1.998 -3.474 1.00 89.75 234 MET A O 1
ATOM 1790 N N . LEU A 1 235 ? 9.325 2.820 -1.655 1.00 90.62 235 LEU A N 1
ATOM 1791 C CA . LEU A 1 235 ? 8.388 3.933 -1.477 1.00 90.62 235 LEU A CA 1
ATOM 1792 C C . LEU A 1 235 ? 8.467 4.937 -2.632 1.00 90.62 235 LEU A C 1
ATOM 1794 O O . LEU A 1 235 ? 7.434 5.406 -3.108 1.00 90.62 235 LEU A O 1
ATOM 1798 N N . LEU A 1 236 ? 9.673 5.263 -3.100 1.00 89.06 236 LEU A N 1
ATOM 1799 C CA . LEU A 1 236 ? 9.863 6.173 -4.231 1.00 89.06 236 LEU A CA 1
ATOM 1800 C C . LEU A 1 236 ? 9.329 5.575 -5.538 1.00 89.06 236 LEU A C 1
ATOM 1802 O O . LEU A 1 236 ? 8.635 6.270 -6.282 1.00 89.06 236 LEU A O 1
ATOM 1806 N N . GLY A 1 237 ? 9.571 4.285 -5.779 1.00 88.75 237 GLY A N 1
ATOM 1807 C CA . GLY A 1 237 ? 9.007 3.550 -6.911 1.00 88.75 237 GLY A CA 1
ATOM 1808 C C . GLY A 1 237 ? 7.480 3.466 -6.859 1.00 88.75 237 GLY A C 1
ATOM 1809 O O . GLY A 1 237 ? 6.818 3.730 -7.859 1.00 88.75 237 GLY A O 1
ATOM 1810 N N . ALA A 1 238 ? 6.901 3.205 -5.683 1.00 92.06 238 ALA A N 1
ATOM 1811 C CA . ALA A 1 238 ? 5.449 3.161 -5.488 1.00 92.06 238 ALA A CA 1
ATOM 1812 C C . ALA A 1 238 ? 4.759 4.514 -5.734 1.00 92.06 238 ALA A C 1
ATOM 1814 O O . ALA A 1 238 ? 3.589 4.553 -6.097 1.00 92.06 238 ALA A O 1
ATOM 1815 N N . MET A 1 239 ? 5.476 5.626 -5.551 1.00 91.94 239 MET A N 1
ATOM 1816 C CA . MET A 1 239 ? 4.983 6.982 -5.822 1.00 91.94 239 MET A CA 1
ATOM 1817 C C . MET A 1 239 ? 5.434 7.530 -7.184 1.00 91.94 239 MET A C 1
ATOM 1819 O O . MET A 1 239 ? 5.389 8.745 -7.405 1.00 91.94 239 MET A O 1
ATOM 1823 N N . SER A 1 240 ? 5.893 6.658 -8.081 1.00 87.44 240 SER A N 1
ATOM 1824 C CA . SER A 1 240 ? 6.252 7.004 -9.455 1.00 87.44 240 SER A CA 1
ATOM 1825 C C . SER A 1 240 ? 5.180 6.510 -10.434 1.00 87.44 240 SER A C 1
ATOM 1827 O O . SER A 1 240 ? 4.524 5.502 -10.155 1.00 87.44 240 SER A O 1
ATOM 1829 N N . PRO A 1 241 ? 4.970 7.199 -11.572 1.00 86.62 241 PRO A N 1
ATOM 1830 C CA . PRO A 1 241 ? 4.048 6.736 -12.603 1.00 86.62 241 PRO A CA 1
ATOM 1831 C C . PRO A 1 241 ? 4.378 5.312 -13.049 1.00 86.62 241 PRO A C 1
ATOM 1833 O O . PRO A 1 241 ? 5.533 4.981 -13.311 1.00 86.62 241 PRO A O 1
ATOM 1836 N N . GLN A 1 242 ? 3.350 4.476 -13.132 1.00 87.38 242 GLN A N 1
ATOM 1837 C CA . GLN A 1 242 ? 3.494 3.067 -13.476 1.00 87.38 242 GLN A CA 1
ATOM 1838 C C . GLN A 1 242 ? 3.424 2.889 -14.987 1.00 87.38 242 GLN A C 1
ATOM 1840 O O . GLN A 1 242 ? 2.597 3.511 -15.654 1.00 87.38 242 GLN A O 1
ATOM 1845 N N . THR A 1 243 ? 4.292 2.033 -15.517 1.00 86.06 243 THR A N 1
ATOM 1846 C CA . THR A 1 243 ? 4.337 1.713 -16.953 1.00 86.06 243 THR A CA 1
ATOM 1847 C C . THR A 1 243 ? 4.122 0.232 -17.233 1.00 86.06 243 THR A C 1
ATOM 1849 O O . THR A 1 243 ? 3.860 -0.135 -18.379 1.00 86.06 243 THR A O 1
ATOM 1852 N N . ASP A 1 244 ? 4.174 -0.605 -16.194 1.00 86.44 244 ASP A N 1
ATOM 1853 C CA . ASP A 1 244 ? 3.958 -2.036 -16.319 1.00 86.44 244 ASP A CA 1
ATOM 1854 C C . ASP A 1 244 ? 2.510 -2.337 -16.708 1.00 86.44 244 ASP A C 1
ATOM 1856 O O . ASP A 1 244 ? 1.552 -1.766 -16.174 1.00 86.44 244 ASP A O 1
ATOM 1860 N N . PHE A 1 245 ? 2.367 -3.231 -17.688 1.00 88.81 245 PHE A N 1
ATOM 1861 C CA . PHE A 1 245 ? 1.080 -3.545 -18.299 1.00 88.81 245 PHE A CA 1
ATOM 1862 C C . PHE A 1 245 ? 0.066 -4.049 -17.271 1.00 88.81 245 PHE A C 1
ATOM 1864 O O . PHE A 1 245 ? -1.067 -3.587 -17.263 1.00 88.81 245 PHE A O 1
ATOM 1871 N N . ASP A 1 246 ? 0.470 -4.962 -16.391 1.00 88.94 246 ASP A N 1
ATOM 1872 C CA . ASP A 1 246 ? -0.380 -5.507 -15.333 1.00 88.94 246 ASP A CA 1
ATOM 1873 C C . ASP A 1 246 ? -0.877 -4.434 -14.363 1.00 88.94 246 ASP A C 1
ATOM 1875 O O . ASP A 1 246 ? -2.065 -4.377 -14.022 1.00 88.94 246 ASP A O 1
ATOM 1879 N N . VAL A 1 247 ? 0.026 -3.545 -13.952 1.00 91.75 247 VAL A N 1
ATOM 1880 C CA . VAL A 1 247 ? -0.298 -2.455 -13.039 1.00 91.75 247 VAL A CA 1
ATOM 1881 C C . VAL A 1 247 ? -1.317 -1.510 -13.662 1.00 91.75 247 VAL A C 1
ATOM 1883 O O . VAL A 1 247 ? -2.325 -1.190 -13.031 1.00 91.75 247 VAL A O 1
ATOM 1886 N N . VAL A 1 248 ? -1.090 -1.087 -14.904 1.00 92.06 248 VAL A N 1
ATOM 1887 C CA . VAL A 1 248 ? -1.971 -0.134 -15.589 1.00 92.06 248 VAL A CA 1
ATOM 1888 C C . VAL A 1 248 ? -3.308 -0.772 -15.969 1.00 92.06 248 VAL A C 1
ATOM 1890 O O . VAL A 1 248 ? -4.355 -0.175 -15.717 1.00 92.06 248 VAL A O 1
ATOM 1893 N N . GLU A 1 249 ? -3.289 -1.977 -16.537 1.00 89.75 249 GLU A N 1
ATOM 1894 C CA . GLU A 1 249 ? -4.475 -2.646 -17.081 1.00 89.75 249 GLU A CA 1
ATOM 1895 C C . GLU A 1 249 ? -5.451 -3.070 -15.982 1.00 89.75 249 GLU A C 1
ATOM 1897 O O . GLU A 1 249 ? -6.655 -2.819 -16.084 1.00 89.75 249 GLU A O 1
ATOM 1902 N N . TYR A 1 250 ? -4.958 -3.710 -14.916 1.00 88.88 250 TYR A N 1
ATOM 1903 C CA . TYR A 1 250 ? -5.857 -4.317 -13.939 1.00 88.88 250 TYR A CA 1
ATOM 1904 C C . TYR A 1 250 ? -5.624 -3.946 -12.486 1.00 88.88 250 TYR A C 1
ATOM 1906 O O . TYR A 1 250 ? -6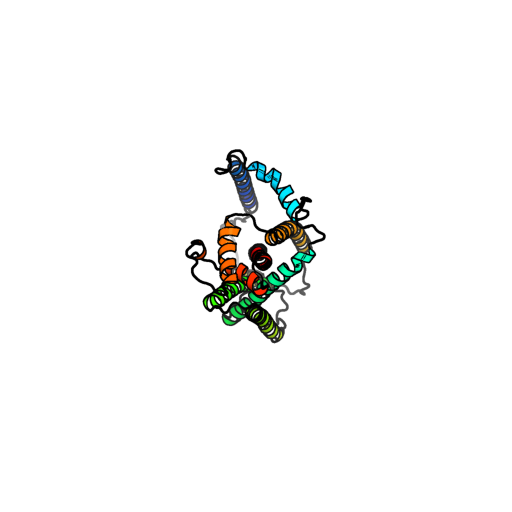.611 -3.936 -11.762 1.00 88.88 250 TYR A O 1
ATOM 1914 N N . HIS A 1 251 ? -4.428 -3.568 -12.029 1.00 95.06 251 HIS A N 1
ATOM 1915 C CA . HIS A 1 251 ? -4.316 -3.061 -10.651 1.00 95.06 251 HIS A CA 1
ATOM 1916 C C . HIS A 1 251 ? -4.864 -1.633 -10.519 1.00 95.06 251 HIS A C 1
ATOM 1918 O O . HIS A 1 251 ? -5.490 -1.302 -9.515 1.00 95.06 251 HIS A O 1
ATOM 1924 N N . LEU A 1 252 ? -4.684 -0.791 -11.541 1.00 96.00 252 LEU A N 1
ATOM 1925 C CA . LEU A 1 252 ? -5.170 0.591 -11.565 1.00 96.00 252 LEU A CA 1
ATOM 1926 C C . LEU A 1 252 ? -6.416 0.786 -12.428 1.00 96.00 252 LEU A C 1
ATOM 1928 O O . LEU A 1 252 ? -7.237 1.639 -12.087 1.00 96.00 252 LEU A O 1
ATOM 1932 N N . GLY A 1 253 ? -6.586 0.004 -13.498 1.00 95.69 253 GLY A N 1
ATOM 1933 C CA . GLY A 1 253 ? -7.707 0.141 -14.433 1.00 95.69 253 GLY A CA 1
ATOM 1934 C C . GLY A 1 253 ? -9.076 0.048 -13.753 1.00 95.69 253 GLY A C 1
ATOM 1935 O O . GLY A 1 253 ? -9.857 0.997 -13.805 1.00 95.69 253 GLY A O 1
ATOM 1936 N N . GLY A 1 254 ? -9.332 -1.047 -13.028 1.00 96.56 254 GLY A N 1
ATOM 1937 C CA . GLY A 1 254 ? -10.584 -1.245 -12.287 1.00 96.56 254 GLY A CA 1
ATOM 1938 C C . GLY A 1 254 ? -10.872 -0.138 -11.261 1.00 96.56 254 GLY A C 1
ATOM 1939 O O . GLY A 1 254 ? -11.907 0.525 -11.365 1.00 96.56 254 GLY A O 1
ATOM 1940 N N . PRO A 1 255 ? -9.962 0.130 -10.300 1.00 97.75 255 PRO A N 1
ATOM 1941 C CA . PRO A 1 255 ? -10.143 1.191 -9.310 1.00 97.75 255 PRO A CA 1
ATOM 1942 C C . PRO A 1 255 ? -10.367 2.571 -9.924 1.00 97.75 255 PRO A C 1
ATOM 1944 O O . PRO A 1 255 ? -11.237 3.307 -9.463 1.00 97.75 255 PRO A O 1
ATOM 1947 N N . LYS A 1 256 ? -9.633 2.913 -10.989 1.00 97.81 256 LYS A N 1
ATOM 1948 C CA . LYS A 1 256 ? -9.813 4.175 -11.707 1.00 97.81 256 LYS A CA 1
ATOM 1949 C C . LYS A 1 256 ? -11.231 4.305 -12.252 1.00 97.81 256 LYS A C 1
ATOM 1951 O O . LYS A 1 256 ? -11.863 5.340 -12.048 1.00 97.81 256 LYS A O 1
ATOM 1956 N N . GLU A 1 257 ? -11.730 3.282 -12.941 1.00 97.88 257 GLU A N 1
ATOM 1957 C CA . GLU A 1 257 ? -13.071 3.317 -13.522 1.00 97.88 257 GLU A CA 1
ATOM 1958 C C . GLU A 1 257 ? -14.150 3.433 -12.443 1.00 97.88 257 GLU A C 1
ATOM 1960 O O . GLU A 1 257 ? -15.036 4.276 -12.561 1.00 97.88 257 GLU A O 1
ATOM 1965 N N . TRP A 1 258 ? -14.047 2.677 -11.347 1.00 97.94 258 TRP A N 1
ATOM 1966 C CA . TRP A 1 258 ? -14.993 2.788 -10.229 1.00 97.94 258 TRP A CA 1
ATOM 1967 C C . TRP A 1 258 ? -14.932 4.141 -9.527 1.00 97.94 258 TRP A C 1
ATOM 1969 O O . TRP A 1 258 ? -15.970 4.688 -9.158 1.00 97.94 258 TRP A O 1
ATOM 1979 N N . PHE A 1 259 ? -13.738 4.721 -9.376 1.00 98.44 259 PHE A N 1
ATOM 1980 C CA . PHE A 1 259 ? -13.589 6.083 -8.869 1.00 98.44 259 PHE A CA 1
ATOM 1981 C C . PHE A 1 259 ? -14.323 7.086 -9.764 1.00 98.44 259 PHE A C 1
ATOM 1983 O O . PHE A 1 259 ? -15.097 7.901 -9.269 1.00 98.44 259 PHE A O 1
ATOM 1990 N N . GLN A 1 260 ? -14.125 7.000 -11.082 1.00 97.94 260 GLN A N 1
ATOM 1991 C CA . GLN A 1 260 ? -14.778 7.884 -12.051 1.00 97.94 260 GLN A CA 1
ATOM 1992 C C . GLN A 1 260 ? -16.301 7.678 -12.101 1.00 97.94 260 GLN A C 1
ATOM 1994 O O . GLN A 1 260 ? -17.043 8.639 -12.293 1.00 97.94 260 GLN A O 1
ATOM 1999 N N . GLN A 1 261 ? -16.772 6.444 -11.902 1.00 97.50 261 GLN A N 1
ATOM 2000 C CA . GLN A 1 261 ? -18.194 6.088 -11.837 1.00 97.50 261 GLN A CA 1
ATOM 2001 C C . GLN A 1 261 ? -18.845 6.425 -10.484 1.00 97.50 261 GLN A C 1
ATOM 2003 O O . GLN A 1 261 ? -20.074 6.428 -10.380 1.00 97.50 261 GLN A O 1
ATOM 2008 N N . GLY A 1 262 ? -18.051 6.659 -9.436 1.00 97.31 262 GLY A N 1
ATOM 2009 C CA . GLY A 1 262 ? -18.513 6.898 -8.065 1.00 97.31 262 GLY A CA 1
ATOM 2010 C C . GLY A 1 262 ? -19.086 5.667 -7.348 1.00 97.31 262 GLY A C 1
ATOM 2011 O O . GLY A 1 262 ? -19.601 5.796 -6.237 1.00 97.31 262 GLY A O 1
ATOM 2012 N N . HIS A 1 263 ? -19.021 4.485 -7.964 1.00 97.94 263 HIS A N 1
ATOM 2013 C CA . HIS A 1 263 ? -19.491 3.225 -7.394 1.00 97.94 263 HIS A CA 1
ATOM 2014 C C . HIS A 1 263 ? -18.755 2.032 -8.016 1.00 97.94 263 HIS A C 1
ATOM 2016 O O . HIS A 1 263 ? -18.191 2.124 -9.106 1.00 97.94 263 HIS A O 1
ATOM 2022 N N . ILE A 1 264 ? -18.774 0.898 -7.317 1.00 97.81 264 ILE A N 1
ATOM 2023 C CA . ILE A 1 264 ? -18.211 -0.365 -7.795 1.00 97.81 264 ILE A CA 1
ATOM 2024 C C . ILE A 1 264 ? -19.306 -1.142 -8.520 1.00 97.81 264 ILE A C 1
ATOM 2026 O O . ILE A 1 264 ? -20.333 -1.488 -7.934 1.00 97.81 264 ILE A O 1
ATOM 2030 N N . ALA A 1 265 ? -19.056 -1.453 -9.788 1.00 96.06 265 ALA A N 1
ATOM 2031 C CA . ALA A 1 265 ? -19.918 -2.268 -10.632 1.00 96.06 265 ALA A CA 1
ATOM 2032 C C . ALA A 1 265 ? -19.084 -3.243 -11.472 1.00 96.06 265 ALA A C 1
ATOM 2034 O O . ALA A 1 265 ? -17.871 -3.090 -11.627 1.00 96.06 265 ALA A O 1
ATOM 2035 N N . ARG A 1 266 ? -19.735 -4.262 -12.038 1.00 96.12 266 ARG A N 1
ATOM 2036 C CA . ARG A 1 266 ? -19.072 -5.190 -12.960 1.00 96.12 266 ARG A CA 1
ATOM 2037 C C . ARG A 1 266 ? -18.569 -4.426 -14.188 1.00 96.12 266 ARG A C 1
ATOM 2039 O O . ARG A 1 266 ? -19.364 -3.753 -14.836 1.00 96.12 266 ARG A O 1
ATOM 2046 N N . LEU A 1 267 ? -17.301 -4.623 -14.547 1.00 96.19 267 LEU A N 1
ATOM 2047 C CA . LEU A 1 267 ? -16.697 -4.102 -15.776 1.00 96.19 267 LEU A CA 1
ATOM 2048 C C . LEU A 1 267 ? -16.606 -5.234 -16.818 1.00 96.19 267 LEU A C 1
ATOM 2050 O O . LEU A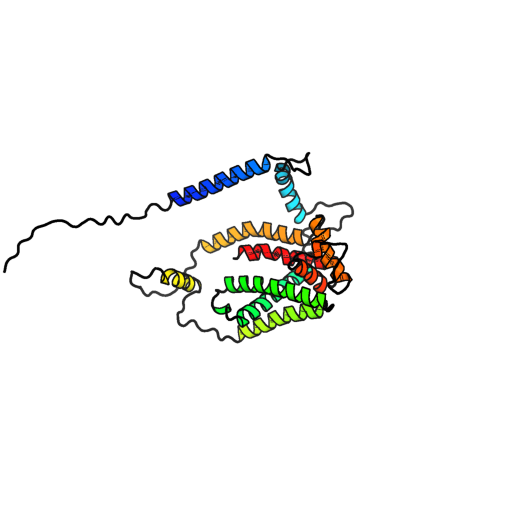 1 267 ? -15.729 -6.091 -16.705 1.00 96.19 267 LEU A O 1
ATOM 2054 N N . PRO A 1 268 ? -17.513 -5.312 -17.815 1.00 95.12 268 PRO A N 1
ATOM 2055 C CA . PRO A 1 268 ? -17.554 -6.439 -18.754 1.00 95.12 268 PRO A CA 1
ATOM 2056 C C . PRO A 1 268 ? -16.297 -6.570 -19.619 1.00 95.12 268 PRO A C 1
ATOM 2058 O O . PRO A 1 268 ? -15.990 -7.665 -20.082 1.00 95.12 268 PRO A O 1
ATOM 2061 N N . HIS A 1 269 ? -15.586 -5.462 -19.837 1.00 93.94 269 HIS A N 1
ATOM 2062 C CA . HIS A 1 269 ? -14.350 -5.395 -20.614 1.00 93.94 269 HIS A CA 1
ATOM 2063 C C . HIS A 1 269 ? -13.095 -5.719 -19.799 1.00 93.94 269 HIS A C 1
ATOM 2065 O O . HIS A 1 269 ? -12.060 -5.979 -20.400 1.00 93.94 269 HIS A O 1
ATOM 2071 N N . ASN A 1 270 ? -13.173 -5.746 -18.463 1.00 94.19 270 ASN A N 1
ATOM 2072 C CA . ASN A 1 270 ? -12.029 -6.009 -17.592 1.00 94.19 270 ASN A CA 1
ATOM 2073 C C . ASN A 1 270 ? -12.294 -7.227 -16.696 1.00 94.19 270 ASN A C 1
ATOM 2075 O O . ASN A 1 270 ? -12.798 -7.118 -15.574 1.00 94.19 270 ASN A O 1
ATOM 2079 N N . VAL A 1 271 ? -11.933 -8.411 -17.202 1.00 93.94 271 VAL A N 1
ATOM 2080 C CA . VAL A 1 271 ? -12.139 -9.694 -16.507 1.00 93.94 271 VAL A CA 1
ATOM 2081 C C . VAL A 1 271 ? -11.422 -9.761 -15.157 1.00 93.94 271 VAL A C 1
ATOM 2083 O O . VAL A 1 271 ? -11.915 -10.410 -14.235 1.00 93.94 271 VAL A O 1
ATOM 2086 N N . TYR A 1 272 ? -10.297 -9.057 -15.008 1.00 93.12 272 TYR A N 1
ATOM 2087 C CA . TYR A 1 272 ? -9.477 -9.110 -13.802 1.00 93.12 272 TYR A CA 1
ATOM 2088 C C . TYR A 1 272 ? -10.205 -8.562 -12.572 1.00 93.12 272 TYR A C 1
ATOM 2090 O O . TYR A 1 272 ? -9.998 -9.051 -11.465 1.00 93.12 272 TYR A O 1
ATOM 2098 N N . THR A 1 273 ? -11.148 -7.638 -12.772 1.00 93.94 273 THR A N 1
ATOM 2099 C CA . THR A 1 273 ? -11.995 -7.102 -11.693 1.00 93.94 273 THR A CA 1
ATOM 2100 C C . THR A 1 273 ? -12.985 -8.111 -11.101 1.00 93.94 273 THR A C 1
ATOM 2102 O O . THR A 1 273 ? -13.641 -7.820 -10.105 1.00 93.94 273 THR A O 1
ATOM 2105 N N . SER A 1 274 ? -13.104 -9.303 -11.697 1.00 91.31 274 SER A N 1
ATOM 2106 C CA . SER A 1 274 ? -13.920 -10.406 -11.171 1.00 91.31 274 SER A CA 1
ATOM 2107 C C . SER A 1 274 ? -13.139 -11.366 -10.257 1.00 91.31 274 SER A C 1
ATOM 2109 O O . SER A 1 274 ? -13.735 -12.286 -9.696 1.00 91.31 274 SER A O 1
ATOM 2111 N N . PHE A 1 275 ? -11.822 -11.183 -10.103 1.00 91.94 275 PHE A N 1
ATOM 2112 C CA . PHE A 1 275 ? -10.993 -11.929 -9.149 1.00 91.94 275 PHE A CA 1
ATOM 2113 C C . PHE A 1 275 ? -11.016 -11.288 -7.750 1.00 91.94 275 PHE A C 1
ATOM 2115 O O . PHE A 1 275 ? -11.535 -10.184 -7.593 1.00 91.94 275 PHE A O 1
ATOM 2122 N N . PRO A 1 276 ? -10.482 -11.953 -6.703 1.00 91.00 276 PRO A N 1
ATOM 2123 C CA . PRO A 1 276 ? -10.279 -11.310 -5.408 1.00 91.00 276 PRO A CA 1
ATOM 2124 C C . PRO A 1 276 ? -9.478 -10.009 -5.557 1.00 91.00 276 PRO A C 1
ATOM 2126 O O . PRO A 1 276 ? -8.375 -10.027 -6.090 1.00 91.00 276 PRO A O 1
ATOM 2129 N N . PHE A 1 277 ? -10.048 -8.901 -5.080 1.00 92.06 277 PHE A N 1
ATOM 2130 C CA . PHE A 1 277 ? -9.609 -7.542 -5.435 1.00 92.06 277 PHE A CA 1
ATOM 2131 C C . PHE A 1 277 ? -9.488 -6.615 -4.208 1.00 92.06 277 PHE A C 1
ATOM 2133 O O . PHE A 1 277 ? -9.725 -5.408 -4.262 1.00 92.06 277 PHE A O 1
ATOM 2140 N N . LEU A 1 278 ? -9.220 -7.208 -3.036 1.00 94.12 278 LEU A N 1
ATOM 2141 C CA . LEU A 1 278 ? -9.188 -6.500 -1.749 1.00 94.12 278 LEU A CA 1
ATOM 2142 C C . LEU A 1 278 ? -7.958 -5.596 -1.596 1.00 94.12 278 LEU A C 1
ATOM 2144 O O . LEU A 1 278 ? -8.051 -4.573 -0.919 1.00 94.12 278 LEU A O 1
ATOM 2148 N N . THR A 1 279 ? -6.822 -5.929 -2.207 1.00 95.44 279 THR A N 1
ATOM 2149 C CA . THR A 1 279 ? -5.628 -5.069 -2.158 1.00 95.44 279 THR A CA 1
ATOM 2150 C C . THR A 1 279 ? -5.865 -3.789 -2.954 1.00 95.44 279 THR A C 1
ATOM 2152 O O . THR A 1 279 ? -5.561 -2.693 -2.494 1.00 95.44 279 THR A O 1
ATOM 2155 N N . GLU A 1 280 ? -6.510 -3.904 -4.107 1.00 97.38 280 GLU A N 1
ATOM 2156 C CA . GLU A 1 280 ? -6.852 -2.802 -4.998 1.00 97.38 280 GLU A CA 1
ATOM 2157 C C . GLU A 1 280 ? -7.899 -1.861 -4.387 1.00 97.38 280 GLU A C 1
ATOM 2159 O O . GLU A 1 280 ? -7.953 -0.683 -4.739 1.00 97.38 280 GLU A O 1
ATOM 2164 N N . MET A 1 281 ? -8.672 -2.313 -3.392 1.00 98.31 281 MET A N 1
ATOM 2165 C CA . MET A 1 281 ? -9.499 -1.411 -2.581 1.00 98.31 281 MET A CA 1
ATOM 2166 C C . MET A 1 281 ? -8.665 -0.386 -1.806 1.00 98.31 281 MET A C 1
ATOM 2168 O O . MET A 1 281 ? -9.160 0.704 -1.536 1.00 98.31 281 MET A O 1
ATOM 2172 N N . LEU A 1 282 ? -7.399 -0.670 -1.484 1.00 98.12 282 LEU A N 1
ATOM 2173 C CA . LEU A 1 282 ? -6.497 0.324 -0.891 1.00 98.12 282 LEU A CA 1
ATOM 2174 C C . LEU A 1 282 ? -6.048 1.366 -1.925 1.00 98.12 282 LEU A C 1
ATOM 2176 O O . LEU A 1 282 ? -5.886 2.536 -1.580 1.00 98.12 282 LEU A O 1
ATOM 2180 N N . LEU A 1 283 ? -5.923 0.967 -3.196 1.00 98.12 283 LEU A N 1
ATOM 2181 C CA . LEU A 1 283 ? -5.677 1.890 -4.307 1.00 98.12 283 LEU A CA 1
ATOM 2182 C C . LEU A 1 283 ? -6.881 2.818 -4.494 1.00 98.12 283 LEU A C 1
ATOM 2184 O O . LEU A 1 283 ? -6.727 4.039 -4.489 1.00 98.12 283 LEU A O 1
ATOM 2188 N N . LEU A 1 284 ? -8.087 2.244 -4.532 1.00 98.50 284 LEU A N 1
ATOM 2189 C CA . LEU A 1 284 ? -9.339 2.998 -4.597 1.00 98.50 284 LEU A CA 1
ATOM 2190 C C . LEU A 1 284 ? -9.525 3.931 -3.392 1.00 98.50 284 LEU A C 1
ATOM 2192 O O . LEU A 1 284 ? -9.940 5.076 -3.552 1.00 98.50 284 LEU A O 1
ATOM 2196 N N . CYS A 1 285 ? -9.174 3.468 -2.192 1.00 98.44 285 CYS A N 1
ATOM 2197 C CA . CYS A 1 285 ? -9.182 4.268 -0.969 1.00 98.44 285 CYS A CA 1
ATOM 2198 C C . CYS A 1 285 ? -8.281 5.506 -1.113 1.00 98.44 285 CYS A C 1
ATOM 2200 O O . CYS A 1 285 ? -8.720 6.620 -0.821 1.00 98.44 285 CYS A O 1
ATOM 2202 N N . GLY A 1 286 ? -7.063 5.338 -1.643 1.00 98.38 286 GLY A N 1
ATOM 2203 C CA . GLY A 1 286 ? -6.157 6.445 -1.961 1.00 98.38 286 GLY A CA 1
ATOM 2204 C C . GLY A 1 286 ? -6.770 7.454 -2.938 1.00 98.38 286 GLY A C 1
ATOM 2205 O O . GLY A 1 286 ? -6.741 8.656 -2.670 1.00 98.38 286 GLY A O 1
ATOM 2206 N N . MET A 1 287 ? -7.397 6.974 -4.018 1.00 98.62 287 MET A N 1
ATOM 2207 C CA . MET A 1 287 ? -8.110 7.807 -5.002 1.00 98.62 287 MET A CA 1
ATOM 2208 C C . MET A 1 287 ? -9.243 8.621 -4.363 1.00 98.62 287 MET A C 1
ATOM 2210 O O . MET A 1 287 ? -9.314 9.840 -4.532 1.00 98.62 287 MET A O 1
ATOM 2214 N N . VAL A 1 288 ? -10.094 7.966 -3.570 1.00 98.56 288 VAL A N 1
ATOM 2215 C CA . VAL A 1 288 ? -11.252 8.583 -2.905 1.00 98.56 288 VAL A CA 1
ATOM 2216 C C . VAL A 1 288 ? -10.832 9.605 -1.849 1.00 98.56 288 VAL A C 1
ATOM 2218 O O . VAL A 1 288 ? -11.401 10.695 -1.803 1.00 98.56 288 VAL A O 1
ATOM 2221 N N . LEU A 1 289 ? -9.827 9.297 -1.023 1.00 98.50 289 LEU A N 1
ATOM 2222 C CA . LEU A 1 289 ? -9.296 10.232 -0.025 1.00 98.50 289 LEU A CA 1
ATOM 2223 C C . LEU A 1 289 ? -8.612 11.439 -0.674 1.00 98.50 289 LEU A C 1
ATOM 2225 O O . LEU A 1 289 ? -8.714 12.553 -0.162 1.00 98.50 289 LEU A O 1
ATOM 2229 N N . ARG A 1 290 ? -7.920 11.228 -1.799 1.00 97.88 290 ARG A N 1
ATOM 2230 C CA . ARG A 1 290 ? -7.254 12.302 -2.539 1.00 97.88 290 ARG A CA 1
ATOM 2231 C C . ARG A 1 290 ? -8.234 13.195 -3.298 1.00 97.88 290 ARG A C 1
ATOM 2233 O O . ARG A 1 290 ? -7.927 14.376 -3.491 1.00 97.88 290 ARG A O 1
ATOM 2240 N N . GLY A 1 291 ? -9.358 12.630 -3.738 1.00 97.81 291 GLY A N 1
ATOM 2241 C CA . GLY A 1 291 ? -10.299 13.261 -4.664 1.00 97.81 291 GLY A CA 1
ATOM 2242 C C . GLY A 1 291 ? -9.794 13.301 -6.110 1.00 97.81 291 GLY A C 1
ATOM 2243 O O . GLY A 1 291 ? -10.267 14.120 -6.890 1.00 97.81 291 GLY A O 1
ATOM 2244 N N . ASP A 1 292 ? -8.827 12.452 -6.458 1.00 97.38 292 ASP A N 1
ATOM 2245 C CA . ASP A 1 292 ? -8.235 12.366 -7.793 1.00 97.38 292 ASP A CA 1
ATOM 2246 C C . ASP A 1 292 ? -7.689 10.953 -8.040 1.00 97.38 292 ASP A C 1
ATOM 2248 O O . ASP A 1 292 ? -7.031 10.379 -7.168 1.00 97.38 292 ASP A O 1
ATOM 2252 N N . TRP A 1 293 ? -7.955 10.392 -9.224 1.00 96.56 293 TRP A N 1
ATOM 2253 C CA . TRP A 1 293 ? -7.596 9.004 -9.525 1.00 96.56 293 TRP A CA 1
ATOM 2254 C C . TRP A 1 293 ? -6.097 8.833 -9.777 1.00 96.56 293 TRP A C 1
ATOM 2256 O O . TRP A 1 293 ? -5.529 7.824 -9.376 1.00 96.56 293 TRP A O 1
ATOM 2266 N N . GLU A 1 294 ? -5.448 9.808 -10.416 1.00 94.75 294 GLU A N 1
ATOM 2267 C CA . GLU A 1 294 ? -4.049 9.693 -10.834 1.00 94.75 294 GLU A CA 1
ATOM 2268 C C . GLU A 1 294 ? -3.110 9.860 -9.637 1.00 94.75 294 GLU A C 1
ATOM 2270 O O . GLU A 1 294 ? -2.352 8.958 -9.286 1.00 94.75 294 GLU A O 1
ATOM 2275 N N . SER A 1 295 ? -3.209 10.987 -8.932 1.00 95.38 295 SER A N 1
ATOM 2276 C CA . SER A 1 295 ? -2.379 11.246 -7.754 1.00 95.38 295 SER A CA 1
ATOM 2277 C C . SER A 1 295 ? -2.797 10.413 -6.538 1.00 95.38 295 SER A C 1
ATOM 2279 O O . SER A 1 295 ? -1.970 10.094 -5.681 1.00 95.38 295 SER A O 1
ATOM 2281 N N . GLY A 1 296 ? -4.070 10.020 -6.455 1.00 97.19 296 GLY A N 1
ATOM 2282 C CA . GLY A 1 296 ? -4.555 9.131 -5.407 1.00 97.19 296 GLY A CA 1
ATOM 2283 C C . GLY A 1 296 ? -4.166 7.668 -5.621 1.00 97.19 296 GLY A C 1
ATOM 2284 O O . GLY A 1 296 ? -3.958 6.968 -4.631 1.00 97.19 296 GLY A O 1
ATOM 2285 N N . ALA A 1 297 ? -3.964 7.224 -6.870 1.00 96.75 297 ALA A N 1
ATOM 2286 C CA . ALA A 1 297 ? -3.340 5.931 -7.152 1.00 96.75 297 ALA A CA 1
ATOM 2287 C C . ALA A 1 297 ? -1.950 5.845 -6.518 1.00 96.75 297 ALA A C 1
ATOM 2289 O O . ALA A 1 297 ? -1.684 4.896 -5.789 1.00 96.75 297 ALA A O 1
ATOM 2290 N N . LEU A 1 298 ? -1.108 6.871 -6.699 1.00 96.38 298 LEU A N 1
ATOM 2291 C CA . LEU A 1 298 ? 0.237 6.922 -6.110 1.00 96.38 298 LEU A CA 1
ATOM 2292 C C . LEU A 1 298 ? 0.198 6.848 -4.575 1.00 96.38 298 LEU A C 1
ATOM 2294 O O . LEU A 1 298 ? 1.010 6.165 -3.952 1.00 96.38 298 LEU A O 1
ATOM 2298 N N . ALA A 1 299 ? -0.775 7.515 -3.946 1.00 97.44 299 ALA A N 1
ATOM 2299 C CA . ALA A 1 299 ? -0.988 7.422 -2.502 1.00 97.44 299 ALA A CA 1
ATOM 2300 C C . ALA A 1 299 ? -1.423 6.015 -2.060 1.00 97.44 299 ALA A C 1
ATOM 2302 O O . ALA A 1 299 ? -0.934 5.492 -1.057 1.00 97.44 299 ALA A O 1
ATOM 2303 N N . GLY A 1 300 ? -2.321 5.385 -2.817 1.00 97.56 300 GLY A N 1
ATOM 2304 C CA . GLY A 1 300 ? -2.740 4.009 -2.582 1.00 97.56 300 GLY A CA 1
ATOM 2305 C C . GLY A 1 300 ? -1.593 3.012 -2.754 1.00 97.56 300 GLY A C 1
ATOM 2306 O O . GLY A 1 300 ? -1.418 2.124 -1.923 1.00 97.56 300 GLY A O 1
ATOM 2307 N N . GLN A 1 301 ? -0.759 3.186 -3.777 1.00 97.25 301 GLN A N 1
ATOM 2308 C CA . GLN A 1 301 ? 0.431 2.367 -3.995 1.00 97.25 301 GLN A CA 1
ATOM 2309 C C . GLN A 1 301 ? 1.445 2.538 -2.863 1.00 97.25 301 GLN A C 1
ATOM 2311 O O . GLN A 1 301 ? 1.987 1.546 -2.383 1.00 97.25 301 GLN A O 1
ATOM 2316 N N . ALA A 1 302 ? 1.647 3.762 -2.367 1.00 96.94 302 ALA A N 1
ATOM 2317 C CA . ALA A 1 302 ? 2.460 4.000 -1.176 1.00 96.94 302 ALA A CA 1
ATOM 2318 C C . ALA A 1 302 ? 1.895 3.278 0.062 1.00 96.94 302 ALA A C 1
ATOM 2320 O O . ALA A 1 302 ? 2.658 2.737 0.864 1.00 96.94 302 ALA A O 1
ATOM 2321 N N . ALA A 1 303 ? 0.566 3.206 0.206 1.00 97.50 303 ALA A N 1
ATOM 2322 C CA . ALA A 1 303 ? -0.059 2.417 1.263 1.00 97.50 303 ALA A CA 1
ATOM 2323 C C . ALA A 1 303 ? 0.211 0.911 1.087 1.00 97.50 303 ALA A C 1
ATOM 2325 O O . ALA A 1 303 ? 0.592 0.254 2.056 1.00 97.50 303 ALA A O 1
ATOM 2326 N N . VAL A 1 304 ? 0.092 0.379 -0.136 1.00 97.00 304 VAL A N 1
ATOM 2327 C CA . VAL A 1 304 ? 0.397 -1.028 -0.463 1.00 97.00 304 VAL A CA 1
ATOM 2328 C C . VAL A 1 304 ? 1.882 -1.356 -0.249 1.00 97.00 304 VAL A C 1
ATOM 2330 O O . VAL A 1 304 ? 2.207 -2.412 0.288 1.00 97.00 304 VAL A O 1
ATOM 2333 N N . ALA A 1 305 ? 2.800 -0.441 -0.562 1.00 95.62 305 ALA A N 1
ATOM 2334 C CA . ALA A 1 305 ? 4.229 -0.623 -0.296 1.00 95.62 305 ALA A CA 1
ATOM 2335 C C . ALA A 1 305 ? 4.528 -0.845 1.202 1.00 95.62 305 ALA A C 1
ATOM 2337 O O . ALA A 1 305 ? 5.484 -1.539 1.550 1.00 95.62 305 ALA A O 1
ATOM 2338 N N . GLY A 1 306 ? 3.675 -0.329 2.097 1.00 94.25 306 GLY A N 1
ATOM 2339 C CA . GLY A 1 306 ? 3.770 -0.539 3.543 1.00 94.25 306 GLY A CA 1
ATOM 2340 C C . GLY A 1 306 ? 3.577 -1.992 4.004 1.00 94.25 306 GLY A C 1
ATOM 2341 O O . GLY A 1 306 ? 3.957 -2.321 5.128 1.00 94.25 306 GLY A O 1
ATOM 2342 N N . PHE A 1 307 ? 3.051 -2.890 3.162 1.00 93.62 307 PHE A N 1
ATOM 2343 C CA . PHE A 1 307 ? 2.967 -4.315 3.507 1.00 93.62 307 PHE A CA 1
ATOM 2344 C C . PHE A 1 307 ? 4.350 -4.944 3.693 1.00 93.62 307 PHE A C 1
ATOM 2346 O O . PHE A 1 307 ? 4.508 -5.795 4.562 1.00 93.62 307 PHE A O 1
ATOM 2353 N N . VAL A 1 308 ? 5.359 -4.515 2.928 1.00 90.31 308 VAL A N 1
ATOM 2354 C CA . VAL A 1 308 ? 6.714 -5.081 3.015 1.00 90.31 308 VAL A CA 1
ATOM 2355 C C . VAL A 1 308 ? 7.324 -4.898 4.411 1.00 90.31 308 VAL A C 1
ATOM 2357 O O . VAL A 1 308 ? 7.685 -5.903 5.026 1.00 90.31 308 VAL A O 1
ATOM 2360 N N . PRO A 1 309 ? 7.416 -3.672 4.970 1.00 87.88 309 PRO A N 1
ATOM 2361 C CA . PRO A 1 309 ? 7.908 -3.506 6.331 1.00 87.88 309 PRO A CA 1
ATOM 2362 C C . PRO A 1 309 ? 6.979 -4.131 7.379 1.00 87.88 309 PRO A C 1
ATOM 2364 O O . PRO A 1 309 ? 7.483 -4.590 8.397 1.00 87.88 309 PRO A O 1
ATOM 2367 N N . LEU A 1 310 ? 5.660 -4.205 7.152 1.00 89.31 310 LEU A N 1
ATOM 2368 C CA . LEU A 1 310 ? 4.752 -4.889 8.081 1.00 89.31 310 LEU A CA 1
ATOM 2369 C C . LEU A 1 310 ? 5.069 -6.387 8.177 1.00 89.31 310 LEU A C 1
ATOM 2371 O O . LEU A 1 310 ? 5.191 -6.906 9.280 1.00 89.31 310 LEU A O 1
ATOM 2375 N N . VAL A 1 311 ? 5.235 -7.069 7.041 1.00 85.06 311 VAL A N 1
ATOM 2376 C CA . VAL A 1 311 ? 5.587 -8.498 6.999 1.00 85.06 311 VAL A CA 1
ATOM 2377 C C . VAL A 1 311 ? 6.978 -8.736 7.580 1.00 85.06 311 VAL A C 1
ATOM 2379 O O . VAL A 1 311 ? 7.195 -9.751 8.219 1.00 85.06 311 VAL A O 1
ATOM 2382 N N . ALA A 1 312 ? 7.911 -7.795 7.426 1.00 78.88 312 ALA A N 1
ATOM 2383 C CA . ALA A 1 312 ? 9.233 -7.911 8.039 1.00 78.88 312 ALA A CA 1
ATOM 2384 C C . ALA A 1 312 ? 9.217 -7.832 9.583 1.00 78.88 312 ALA A C 1
ATOM 2386 O O . ALA A 1 312 ? 10.213 -8.193 10.210 1.00 78.88 312 ALA A O 1
ATOM 2387 N N . LEU A 1 313 ? 8.132 -7.335 10.194 1.00 71.88 313 LEU A N 1
ATOM 2388 C CA . LEU A 1 313 ? 7.977 -7.220 11.650 1.00 71.88 313 LEU A CA 1
ATOM 2389 C C . LEU A 1 313 ? 7.354 -8.461 12.316 1.00 71.88 313 LEU A C 1
ATOM 2391 O O . LEU A 1 313 ? 7.430 -8.550 13.542 1.00 71.88 313 LEU A O 1
ATOM 2395 N N . GLY A 1 314 ? 6.719 -9.359 11.554 1.00 57.28 314 GLY A N 1
ATOM 2396 C CA . GLY A 1 314 ? 6.037 -10.565 12.053 1.00 57.28 314 GLY A CA 1
ATOM 2397 C C . GLY A 1 314 ? 6.748 -11.848 11.652 1.00 57.28 314 GLY A C 1
ATOM 2398 O O . GLY A 1 314 ? 6.740 -12.791 12.472 1.00 57.28 314 GLY A O 1
#

Radius of gyration: 28.14 Å; chains: 1; bounding box: 55×74×94 Å

Sequence (314 aa):
MNNSLSSSANASSQVGTESARPARRWQRVTLALVWLVAFTAWFHSFGLPNNQPAARWMIWAGLPFDLLDLLDPPVVKNAAPWSWLFLAQRLPFLLIAGVIWSGAWGLGSLLLRGLRLREEFDSVERSFFACCLGLSAVSLLMLGLGLLGAMSGWLLGGLLLAAVYVEGTYSQRRPALTNPTGLAPVARGALHYSRFDKASSTAPTSSAETYEPPGQARWGLAVLCVVAPFVLCMLLGAMSPQTDFDVVEYHLGGPKEWFQQGHIARLPHNVYTSFPFLTEMLLLCGMVLRGDWESGALAGQAAVAGFVPLVALG

Secondary structure (DSSP, 8-state):
---------------------SHHHHHHHHHHHHHHHHHHHHHHTSEETTEEEEETTHHHHHHHHHHHHTTS----TTSPP-SGGGGGGGHHHHHHHHHHHHHHHHHHHHHHHHTT-TTTS-HHHHHHHHHHHHHHHHHHHHHHHHHTT---HHHHHHHHHHHHHHHHHHHHTS-----TT---HHHHHHHHHHTSS-S--------------TTHHHHHHHHHHHHHHHHHHHHHHHTS----HHIIIIIIHHHHHHHHHTS----TT-GGGGS--TTHHHHHHHHHHHT-HHHHHHHHHHHHHTHHHHHHT-